Protein AF-A0ABD4KHW4-F1 (afdb_monomer)

Foldseek 3Di:
DDDQDDDWLVSDDLQPPDDPPDPPVVVRVVSSVVSVVSCVVVVPTPDDPPDDPVRVVCCPQAWDFDDQDVPLRDHTWIWGDNNPDPPATAIAGPDDDDPVNCVVCVRDYDYVVVVCCVVANFQRKDWAQDDDDCCVPVVDFDKDWDDDDDDDAAWDQDPVRDIDGRHPCPDPDPPDPDVVNQDKDKDKDKDDWPDWDWDWDWDPPDPPDDDDDDDDDDDDDDDPDRDGDGDPTDTDIDMDMDMDGDSPPPPPDPPDDIIMIGGHD

Radius of gyration: 52.61 Å; Cα contacts (8 Å, |Δi|>4): 290; chains: 1; bounding box: 125×82×139 Å

Organism: NCBI:txid69220

pLDDT: mean 70.36, std 14.94, range [41.53, 95.5]

Structure (mmCIF, N/CA/C/O backbone):
data_AF-A0ABD4KHW4-F1
#
_entry.id   AF-A0ABD4KHW4-F1
#
loop_
_atom_site.group_PDB
_atom_site.id
_atom_site.type_symbol
_atom_site.label_atom_id
_atom_site.label_alt_id
_atom_site.label_comp_id
_atom_site.label_asym_id
_atom_site.label_entity_id
_atom_site.label_seq_id
_atom_site.pdbx_PDB_ins_code
_atom_site.Cartn_x
_atom_site.Cartn_y
_atom_site.Cartn_z
_atom_site.occupancy
_atom_site.B_iso_or_equiv
_atom_site.auth_seq_id
_atom_site.auth_comp_id
_atom_site.auth_asym_id
_atom_site.auth_atom_id
_atom_site.pdbx_PDB_model_num
ATOM 1 N N . MET A 1 1 ? -29.549 -15.251 55.946 1.00 59.88 1 MET A N 1
ATOM 2 C CA . MET A 1 1 ? -29.437 -15.184 54.474 1.00 59.88 1 MET A CA 1
ATOM 3 C C . MET A 1 1 ? -28.020 -15.578 54.082 1.00 59.88 1 MET A C 1
ATOM 5 O O . MET A 1 1 ? -27.126 -15.259 54.863 1.00 59.88 1 MET A O 1
ATOM 9 N N . PRO A 1 2 ? -27.793 -16.295 52.967 1.00 64.31 2 PRO A N 1
ATOM 10 C CA . PRO A 1 2 ? -26.439 -16.525 52.474 1.00 64.31 2 PRO A CA 1
ATOM 11 C C . PRO A 1 2 ? -25.801 -15.173 52.140 1.00 64.31 2 PRO A C 1
ATOM 13 O O . PRO A 1 2 ? -26.438 -14.334 51.506 1.00 64.31 2 PRO A O 1
ATOM 16 N N . VAL A 1 3 ? -24.574 -14.950 52.606 1.00 73.94 3 VAL A N 1
ATOM 17 C CA . VAL A 1 3 ? -23.791 -13.771 52.230 1.00 73.94 3 VAL A CA 1
ATOM 18 C C . VAL A 1 3 ? -23.268 -14.016 50.818 1.00 73.94 3 VAL A C 1
ATOM 20 O O . VAL A 1 3 ? -22.594 -15.016 50.576 1.00 73.94 3 VAL A O 1
ATOM 23 N N . GLU A 1 4 ? -23.627 -13.143 49.880 1.00 82.81 4 GLU A N 1
ATOM 24 C CA . GLU A 1 4 ? -23.072 -13.160 48.527 1.00 82.81 4 GLU A CA 1
ATOM 25 C C . GLU A 1 4 ? -21.571 -12.848 48.589 1.00 82.81 4 GLU A C 1
ATOM 27 O O . GLU A 1 4 ? -21.147 -11.929 49.292 1.00 82.81 4 GLU A O 1
ATOM 32 N N . SER A 1 5 ? -20.766 -13.620 47.862 1.00 83.50 5 SER A N 1
ATOM 33 C CA . SER A 1 5 ? -19.329 -13.393 47.716 1.00 83.50 5 SER A CA 1
ATOM 34 C C . SER A 1 5 ? -19.041 -13.158 46.237 1.00 83.50 5 SER A C 1
ATOM 36 O O . SER A 1 5 ? -18.897 -14.106 45.474 1.00 83.50 5 SER A O 1
ATOM 38 N N . ALA A 1 6 ? -19.028 -11.886 45.840 1.00 85.19 6 ALA A N 1
ATOM 39 C CA . ALA A 1 6 ? -18.735 -11.448 44.479 1.00 85.19 6 ALA A CA 1
ATOM 40 C C . ALA A 1 6 ? -17.367 -10.752 44.439 1.00 85.19 6 ALA A C 1
ATOM 42 O O . ALA A 1 6 ? -17.084 -9.909 45.295 1.00 85.19 6 ALA A O 1
ATOM 43 N N . THR A 1 7 ? -16.529 -11.099 43.458 1.00 85.06 7 THR A N 1
ATOM 44 C CA . THR A 1 7 ? -15.230 -10.440 43.213 1.00 85.06 7 THR A CA 1
ATOM 45 C C . THR A 1 7 ? -15.307 -9.529 41.991 1.00 85.06 7 THR A C 1
ATOM 47 O O . THR A 1 7 ? -14.748 -8.431 42.000 1.00 85.06 7 THR A O 1
ATOM 50 N N . TYR A 1 8 ? -16.048 -9.953 40.967 1.00 86.19 8 TYR A N 1
ATOM 51 C CA . TYR A 1 8 ? -16.275 -9.211 39.730 1.00 86.19 8 TYR A CA 1
ATOM 52 C C . TYR A 1 8 ? -17.766 -8.960 39.478 1.00 86.19 8 TYR A C 1
ATOM 54 O O . TYR A 1 8 ? -18.639 -9.557 40.106 1.00 86.19 8 TYR A O 1
ATOM 62 N N . ILE A 1 9 ? -18.069 -8.059 38.537 1.00 89.06 9 ILE A N 1
ATOM 63 C CA . ILE A 1 9 ? -19.450 -7.717 38.145 1.00 89.06 9 ILE A CA 1
ATOM 64 C C . ILE A 1 9 ? -20.203 -8.956 37.630 1.00 89.06 9 ILE A C 1
ATOM 66 O O . ILE A 1 9 ? -21.404 -9.099 37.878 1.00 89.06 9 ILE A O 1
ATOM 70 N N . SER A 1 10 ? -19.493 -9.870 36.965 1.00 87.50 10 SER A N 1
ATOM 71 C CA . SER A 1 10 ? -20.009 -11.159 36.493 1.00 87.50 10 SER A CA 1
ATOM 72 C C . SER A 1 10 ? -20.505 -12.077 37.613 1.00 87.50 10 SER A C 1
ATOM 74 O O . SER A 1 10 ? -21.372 -12.910 37.368 1.00 87.50 10 SER A O 1
ATOM 76 N N . ASP A 1 11 ? -19.987 -11.917 38.833 1.00 88.44 11 ASP A N 1
ATOM 77 C CA . ASP A 1 11 ? -20.323 -12.775 39.976 1.00 88.44 11 ASP A CA 1
ATOM 78 C C . ASP A 1 11 ? -21.590 -12.303 40.705 1.00 88.44 11 ASP A C 1
ATOM 80 O O . ASP A 1 11 ? -22.113 -13.010 41.568 1.00 88.44 11 ASP A O 1
ATOM 84 N N . LEU A 1 12 ? -22.080 -11.097 40.391 1.00 89.75 12 LEU A N 1
ATOM 85 C CA . LEU A 1 12 ? -23.290 -10.551 40.998 1.00 89.75 12 LEU A CA 1
ATOM 86 C C . LEU A 1 12 ? -24.505 -11.387 40.592 1.00 89.75 12 LEU A C 1
ATOM 88 O O . LEU A 1 12 ? -24.735 -11.647 39.411 1.00 89.75 12 LEU A O 1
ATOM 92 N N . VAL A 1 13 ? -25.339 -11.737 41.568 1.00 90.31 13 VAL A N 1
ATOM 93 C CA . VAL A 1 13 ? -26.629 -12.391 41.327 1.00 90.31 13 VAL A CA 1
ATOM 94 C C . VAL A 1 13 ? -27.735 -11.330 41.417 1.00 90.31 13 VAL A C 1
ATOM 96 O O . VAL A 1 13 ? -28.047 -10.867 42.521 1.00 90.31 13 VAL A O 1
ATOM 99 N N . PRO A 1 14 ? -28.357 -10.915 40.292 1.00 89.44 14 PRO A N 1
ATOM 100 C CA . PRO A 1 14 ? -29.276 -9.769 40.260 1.00 89.44 14 PRO A CA 1
ATOM 101 C C . PRO A 1 14 ? -30.560 -9.939 41.060 1.00 89.44 14 PRO A C 1
ATOM 103 O O . PRO A 1 14 ? -31.213 -8.951 41.392 1.00 89.44 14 PRO A O 1
ATOM 106 N N . ASP A 1 15 ? -30.945 -11.182 41.330 1.00 87.75 15 ASP A N 1
ATOM 107 C CA . ASP A 1 15 ? -32.163 -11.516 42.062 1.00 87.75 15 ASP A CA 1
ATOM 108 C C . ASP A 1 15 ? -31.912 -11.709 43.565 1.00 87.75 15 ASP A C 1
ATOM 110 O O . ASP A 1 15 ? -32.838 -12.031 44.304 1.00 87.75 15 ASP A O 1
ATOM 114 N N . TRP A 1 16 ? -30.680 -11.493 44.042 1.00 85.62 16 TRP A N 1
ATOM 115 C CA . TRP A 1 16 ? -30.326 -11.552 45.462 1.00 85.62 16 TRP A CA 1
ATOM 116 C C . TRP A 1 16 ? -30.198 -10.147 46.067 1.00 85.62 16 TRP A C 1
ATOM 118 O O . TRP A 1 16 ? -29.654 -9.255 45.406 1.00 85.62 16 TRP A O 1
ATOM 128 N N . PRO A 1 17 ? -30.601 -9.940 47.334 1.00 82.38 17 PRO A N 1
ATOM 129 C CA . PRO A 1 17 ? -31.006 -10.948 48.327 1.00 82.38 17 PRO A CA 1
ATOM 130 C C . PRO A 1 17 ? -32.424 -11.512 48.122 1.00 82.38 17 PRO A C 1
ATOM 132 O O . PRO A 1 17 ? -33.330 -10.822 47.654 1.00 82.38 17 PRO A O 1
ATOM 135 N N . VAL A 1 18 ? -32.597 -12.791 48.485 1.00 73.38 18 VAL A N 1
ATOM 136 C CA . VAL A 1 18 ? -33.874 -13.521 48.419 1.00 73.38 18 VAL A CA 1
ATOM 137 C C . VAL A 1 18 ? -34.388 -13.741 49.840 1.00 73.38 18 VAL A C 1
ATOM 139 O O . VAL A 1 18 ? -33.831 -14.552 50.581 1.00 73.38 18 VAL A O 1
ATOM 142 N N . GLY A 1 19 ? -35.453 -13.044 50.237 1.00 66.19 19 GLY A N 1
ATOM 143 C CA . GLY A 1 19 ? -36.110 -13.317 51.516 1.00 66.19 19 GLY A CA 1
ATOM 144 C C . GLY A 1 19 ? -36.865 -12.133 52.106 1.00 66.19 19 GLY A C 1
ATOM 145 O O . GLY A 1 19 ? -36.277 -11.176 52.574 1.00 66.19 19 GLY A O 1
ATOM 146 N N . ALA A 1 20 ? -38.186 -12.264 52.202 1.00 54.03 20 ALA A N 1
ATOM 147 C CA . ALA A 1 20 ? -39.086 -11.305 52.844 1.00 54.03 20 ALA A CA 1
ATOM 148 C C . ALA A 1 20 ? -39.051 -11.331 54.395 1.00 54.03 20 ALA A C 1
ATOM 150 O O . ALA A 1 20 ? -40.035 -10.940 55.022 1.00 54.03 20 ALA A O 1
ATOM 151 N N . SER A 1 21 ? -37.986 -11.858 55.017 1.00 54.44 21 SER A N 1
ATOM 152 C CA . SER A 1 21 ? -37.883 -12.009 56.483 1.00 54.44 21 SER A CA 1
ATOM 153 C C . SER A 1 21 ? -37.357 -10.763 57.200 1.00 54.44 21 SER A C 1
ATOM 155 O O . SER A 1 21 ? -37.401 -10.698 58.424 1.00 54.44 21 SER A O 1
ATOM 157 N N . ASP A 1 22 ? -36.835 -9.810 56.436 1.00 59.88 22 ASP A N 1
ATOM 158 C CA . ASP A 1 22 ? -36.379 -8.497 56.874 1.00 59.88 22 ASP A CA 1
ATOM 159 C C . ASP A 1 22 ? -37.517 -7.469 56.664 1.00 59.88 22 ASP A C 1
ATOM 161 O O . ASP A 1 22 ? -38.259 -7.533 55.680 1.00 59.88 22 ASP A O 1
ATOM 165 N N . PHE A 1 23 ? -37.690 -6.532 57.602 1.00 58.81 23 PHE A N 1
ATOM 166 C CA . PHE A 1 23 ? -38.673 -5.446 57.511 1.00 58.81 23 PHE A CA 1
ATOM 167 C C . PHE A 1 23 ? -38.317 -4.370 56.460 1.00 58.81 23 PHE A C 1
ATOM 169 O O . PHE A 1 23 ? -39.132 -3.485 56.205 1.00 58.81 23 PHE A O 1
ATOM 176 N N . VAL A 1 24 ? -37.147 -4.441 55.818 1.00 69.19 24 VAL A N 1
ATOM 177 C CA . VAL A 1 24 ? -36.604 -3.450 54.873 1.00 69.19 24 VAL A CA 1
ATOM 178 C C . VAL A 1 24 ? -36.705 -3.949 53.422 1.00 69.19 24 VAL A C 1
ATOM 180 O O . VAL A 1 24 ? -35.739 -3.960 52.664 1.00 69.19 24 VAL A O 1
ATOM 183 N N . LYS A 1 25 ? -37.913 -4.343 52.996 1.00 70.06 25 LYS A N 1
ATOM 184 C CA . LYS A 1 25 ? -38.176 -4.826 51.621 1.00 70.06 25 LYS A CA 1
ATOM 185 C C . LYS A 1 25 ? -37.730 -3.848 50.523 1.00 70.06 25 LYS A C 1
ATOM 187 O O . LYS A 1 25 ? -37.250 -4.283 49.482 1.00 70.06 25 LYS A O 1
ATOM 192 N N . GLU A 1 26 ? -37.845 -2.542 50.769 1.00 78.19 26 GLU A N 1
ATOM 193 C CA . GLU A 1 26 ? -37.412 -1.500 49.823 1.00 78.19 26 GLU A CA 1
ATOM 194 C C . GLU A 1 26 ? -35.885 -1.476 49.630 1.00 78.19 26 GLU A C 1
ATOM 196 O O . GLU A 1 26 ? -35.395 -1.196 48.535 1.00 78.19 26 GLU A O 1
ATOM 201 N N . GLY A 1 27 ? -35.118 -1.826 50.668 1.00 79.69 27 GLY A N 1
ATOM 202 C CA . GLY A 1 27 ? -33.659 -1.920 50.586 1.00 79.69 27 GLY A CA 1
ATOM 203 C C . GLY A 1 27 ? -33.211 -3.055 49.666 1.00 79.69 27 GLY A C 1
ATOM 204 O O . GLY A 1 27 ? -32.337 -2.861 48.818 1.00 79.69 27 GLY A O 1
ATOM 205 N N . ASP A 1 28 ? -33.866 -4.211 49.768 1.00 80.81 28 ASP A N 1
ATOM 206 C CA . ASP A 1 28 ? -33.599 -5.361 48.900 1.00 80.81 28 ASP A CA 1
ATOM 207 C C . ASP A 1 28 ? -33.923 -5.056 47.433 1.00 80.81 28 ASP A C 1
ATOM 209 O O . ASP A 1 28 ? -33.170 -5.436 46.531 1.00 80.81 28 ASP A O 1
ATOM 213 N N . ASP A 1 29 ? -35.032 -4.352 47.182 1.00 84.81 29 ASP A N 1
ATOM 214 C CA . ASP A 1 29 ? -35.419 -3.917 45.838 1.00 84.81 29 ASP A CA 1
ATOM 215 C C . ASP A 1 29 ? -34.366 -2.983 45.227 1.00 84.81 29 ASP A C 1
ATOM 217 O O . ASP A 1 29 ? -33.963 -3.175 44.074 1.00 84.81 29 ASP A O 1
ATOM 221 N N . HIS A 1 30 ? -33.861 -2.019 46.000 1.00 88.31 30 HIS A N 1
ATOM 222 C CA . HIS A 1 30 ? -32.819 -1.098 45.543 1.00 88.31 30 HIS A CA 1
ATOM 223 C C . HIS A 1 30 ? -31.510 -1.823 45.208 1.00 88.31 30 HIS A C 1
ATOM 225 O O . HIS A 1 30 ? -30.913 -1.559 44.162 1.00 88.31 30 HIS A O 1
ATOM 231 N N . ILE A 1 31 ? -31.077 -2.771 46.043 1.00 89.25 31 ILE A N 1
ATOM 232 C CA . ILE A 1 31 ? -29.849 -3.546 45.804 1.00 89.25 31 ILE A CA 1
ATOM 233 C C . ILE A 1 31 ? -29.975 -4.383 44.524 1.00 89.25 31 ILE A C 1
ATOM 235 O O . ILE A 1 31 ? -29.068 -4.362 43.686 1.00 89.25 31 ILE A O 1
ATOM 239 N N . ARG A 1 32 ? -31.111 -5.063 44.317 1.00 90.44 32 ARG A N 1
ATOM 240 C CA . ARG A 1 32 ? -31.382 -5.803 43.070 1.00 90.44 32 ARG A CA 1
ATOM 241 C C . ARG A 1 32 ? -31.391 -4.877 41.853 1.00 90.44 32 ARG A C 1
ATOM 243 O O . ARG A 1 32 ? -30.820 -5.220 40.818 1.00 90.44 32 ARG A O 1
ATOM 250 N N . GLY A 1 33 ? -31.982 -3.689 41.982 1.00 91.88 33 GLY A N 1
ATOM 251 C CA . GLY A 1 33 ? -31.985 -2.665 40.936 1.00 91.88 33 GLY A CA 1
ATOM 252 C C . GLY A 1 33 ? -30.577 -2.221 40.531 1.00 91.88 33 GLY A C 1
ATOM 253 O O . GLY A 1 33 ? -30.260 -2.193 39.341 1.00 91.88 33 GLY A O 1
ATOM 254 N N . ILE A 1 34 ? -29.708 -1.947 41.507 1.00 92.81 34 ILE A N 1
ATOM 255 C CA . ILE A 1 34 ? -28.314 -1.545 41.265 1.00 92.81 34 ILE A CA 1
ATOM 256 C C . ILE A 1 34 ? -27.543 -2.656 40.543 1.00 92.81 34 ILE A C 1
ATOM 258 O O . ILE A 1 34 ? -26.889 -2.385 39.537 1.00 92.81 34 ILE A O 1
ATOM 262 N N . LYS A 1 35 ? -27.663 -3.912 40.989 1.00 92.00 35 LYS A N 1
ATOM 263 C CA . LYS A 1 35 ? -26.991 -5.053 40.343 1.00 92.00 35 LYS A CA 1
ATOM 264 C C . LYS A 1 35 ? -27.418 -5.230 38.887 1.00 92.00 35 LYS A C 1
ATOM 266 O O . LYS A 1 35 ? -26.563 -5.366 38.014 1.00 92.00 35 LYS A O 1
ATOM 271 N N . LYS A 1 36 ? -28.730 -5.167 38.623 1.00 92.62 36 LYS A N 1
ATOM 272 C CA . LYS A 1 36 ? -29.293 -5.237 37.262 1.00 92.62 36 LYS A CA 1
ATOM 273 C C . LYS A 1 36 ? -28.766 -4.106 36.389 1.00 92.62 36 LYS A C 1
ATOM 275 O O . LYS A 1 36 ? -28.367 -4.345 35.255 1.00 92.62 36 LYS A O 1
ATOM 280 N N . CYS A 1 37 ? -28.732 -2.887 36.922 1.00 94.38 37 CYS A N 1
ATOM 281 C CA . CYS A 1 37 ? -28.211 -1.728 36.207 1.00 94.38 37 CYS A CA 1
ATOM 282 C C . CYS A 1 37 ? -26.737 -1.921 35.813 1.00 94.38 37 CYS A C 1
ATOM 284 O O . CYS A 1 37 ? -26.387 -1.745 34.647 1.00 94.38 37 CYS A O 1
ATOM 286 N N . ILE A 1 38 ? -25.886 -2.352 36.751 1.00 92.75 38 ILE A N 1
ATOM 287 C CA . ILE A 1 38 ? -24.448 -2.532 36.505 1.00 92.75 38 ILE A CA 1
ATOM 288 C C . ILE A 1 38 ? -24.194 -3.640 35.475 1.00 92.75 38 ILE A C 1
ATOM 290 O O . ILE A 1 38 ? -23.463 -3.403 34.515 1.00 92.75 38 ILE A O 1
ATOM 294 N N . GLN A 1 39 ? -24.824 -4.813 35.612 1.00 90.69 39 GLN A N 1
ATOM 295 C CA . GLN A 1 39 ? -24.636 -5.912 34.654 1.00 90.69 39 GLN A CA 1
ATOM 296 C C . GLN A 1 39 ? -25.162 -5.581 33.255 1.00 90.69 39 GLN A C 1
ATOM 298 O O . GLN A 1 39 ? -24.516 -5.918 32.269 1.00 90.69 39 GLN A O 1
ATOM 303 N N . ASN A 1 40 ? -26.287 -4.869 33.148 1.00 91.06 40 ASN A N 1
ATOM 304 C CA . ASN A 1 40 ? -26.809 -4.452 31.845 1.00 91.06 40 ASN A CA 1
ATOM 305 C C . ASN A 1 40 ? -25.948 -3.365 31.183 1.00 91.06 40 ASN A C 1
ATOM 307 O O . ASN A 1 40 ? -25.902 -3.288 29.959 1.00 91.06 40 ASN A O 1
ATOM 311 N N . THR A 1 41 ? -25.274 -2.525 31.974 1.00 91.06 41 THR A N 1
ATOM 312 C CA . THR A 1 41 ? -24.410 -1.450 31.456 1.00 91.06 41 THR A CA 1
ATOM 313 C C . THR A 1 41 ? -23.017 -1.966 31.081 1.00 91.06 41 THR A C 1
ATOM 315 O O . THR A 1 41 ? -22.388 -1.430 30.172 1.00 91.06 41 THR A O 1
ATOM 318 N N . LEU A 1 42 ? -22.533 -3.015 31.754 1.00 90.19 42 LEU A N 1
ATOM 319 C CA . LEU A 1 42 ? -21.197 -3.594 31.578 1.00 90.19 42 LEU A CA 1
ATOM 320 C C . LEU A 1 42 ? -21.271 -5.124 31.358 1.00 90.19 42 LEU A C 1
ATOM 322 O O . LEU A 1 42 ? -20.715 -5.881 32.155 1.00 90.19 42 LEU A O 1
ATOM 326 N N . PRO A 1 43 ? -21.938 -5.608 30.289 1.00 86.25 43 PRO A N 1
ATOM 327 C CA . PRO A 1 43 ? -22.321 -7.020 30.153 1.00 86.25 43 PRO A CA 1
ATOM 328 C C . PRO A 1 43 ? -21.152 -7.993 29.955 1.00 86.25 43 PRO A C 1
ATOM 330 O O . PRO A 1 43 ? -21.297 -9.179 30.224 1.00 86.25 43 PRO A O 1
ATOM 333 N N . ASN A 1 44 ? -19.997 -7.501 29.499 1.00 85.56 44 ASN A N 1
ATOM 334 C CA . ASN A 1 44 ? -18.844 -8.326 29.122 1.00 85.56 44 ASN A CA 1
ATOM 335 C C . ASN A 1 44 ? -17.579 -7.978 29.928 1.00 85.56 44 ASN A C 1
ATOM 337 O O . ASN A 1 44 ? -16.471 -8.111 29.418 1.00 85.56 44 ASN A O 1
ATOM 341 N N . ILE A 1 45 ? -17.737 -7.469 31.155 1.00 87.19 45 ILE A N 1
ATOM 342 C CA . ILE A 1 45 ? -16.615 -7.166 32.054 1.00 87.19 45 ILE A CA 1
ATOM 343 C C . ILE A 1 45 ? -16.486 -8.285 33.093 1.00 87.19 45 ILE A C 1
ATOM 345 O O . ILE A 1 45 ? -17.211 -8.312 34.087 1.00 87.19 45 ILE A O 1
ATOM 349 N N . ASP A 1 46 ? -15.547 -9.200 32.853 1.00 83.94 46 ASP A N 1
ATOM 350 C CA . ASP A 1 46 ? -15.238 -10.376 33.683 1.00 83.94 46 ASP A CA 1
ATOM 351 C C . ASP A 1 46 ? -13.944 -10.221 34.510 1.00 83.94 46 ASP A C 1
ATOM 353 O O . ASP A 1 46 ? -13.500 -11.154 35.177 1.00 83.94 46 ASP A O 1
ATOM 357 N N . GLY A 1 47 ? -13.346 -9.026 34.501 1.00 86.12 47 GLY A N 1
ATOM 358 C CA . GLY A 1 47 ? -12.109 -8.717 35.211 1.00 86.12 47 GLY A CA 1
ATOM 359 C C . GLY A 1 47 ? -12.069 -7.294 35.779 1.00 86.12 47 GLY A C 1
ATOM 360 O O . GLY A 1 47 ? -12.983 -6.492 35.561 1.00 86.12 47 GLY A O 1
ATOM 361 N N . PRO A 1 48 ? -11.010 -6.950 36.534 1.00 82.94 48 PRO A N 1
ATOM 362 C CA . PRO A 1 4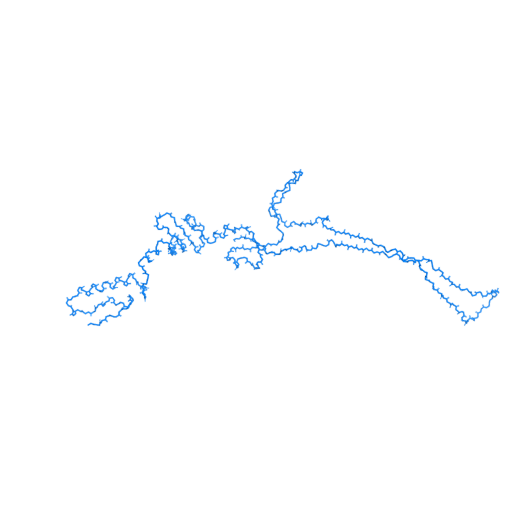8 ? -10.881 -5.631 37.134 1.00 82.94 48 PRO A CA 1
ATOM 363 C C . PRO A 1 48 ? -10.656 -4.560 36.059 1.00 82.94 48 PRO A C 1
ATOM 365 O O . PRO A 1 48 ? -9.720 -4.644 35.263 1.00 82.94 48 PRO A O 1
ATOM 368 N N . VAL A 1 49 ? -11.472 -3.505 36.085 1.00 84.75 49 VAL A N 1
ATOM 369 C CA . VAL A 1 49 ? -11.247 -2.305 35.269 1.00 84.75 49 VAL A CA 1
ATOM 370 C C . VAL A 1 49 ? -10.149 -1.474 35.934 1.00 84.75 49 VAL A C 1
ATOM 372 O O . VAL A 1 49 ? -10.400 -0.718 36.867 1.00 84.75 49 VAL A O 1
ATOM 375 N N . THR A 1 50 ? -8.907 -1.651 35.482 1.00 87.88 50 THR A N 1
ATOM 376 C CA . THR A 1 50 ? -7.723 -0.964 36.035 1.00 87.88 50 THR A CA 1
ATOM 377 C C . THR A 1 50 ? -7.456 0.404 35.407 1.00 87.88 50 THR A C 1
ATOM 379 O O . THR A 1 50 ? -6.619 1.157 35.904 1.00 87.88 50 THR A O 1
ATOM 382 N N . GLY A 1 51 ? -8.160 0.741 34.324 1.00 84.00 51 GLY A N 1
ATOM 383 C CA . GLY A 1 51 ? -8.066 2.050 33.686 1.00 84.00 51 GLY A CA 1
ATOM 384 C C . GLY A 1 51 ? -8.598 3.151 34.601 1.00 84.00 51 GLY A C 1
ATOM 385 O O . GLY A 1 51 ? -9.698 3.048 35.141 1.00 84.00 51 GLY A O 1
ATOM 386 N N . THR A 1 52 ? -7.835 4.230 34.763 1.00 80.69 52 THR A N 1
ATOM 387 C CA . THR A 1 52 ? -8.329 5.423 35.465 1.00 80.69 52 THR A CA 1
ATOM 388 C C . THR A 1 52 ? -9.449 6.090 34.658 1.00 80.69 52 THR A C 1
ATOM 390 O O . THR A 1 52 ? -9.438 6.007 33.425 1.00 80.69 52 THR A O 1
ATOM 393 N N . PRO A 1 53 ? -10.378 6.823 35.305 1.00 77.25 53 PRO A N 1
ATOM 394 C CA . PRO A 1 53 ? -11.396 7.591 34.592 1.00 77.25 53 PRO A CA 1
ATOM 395 C C . PRO A 1 53 ? -10.792 8.500 33.519 1.00 77.25 53 PRO A C 1
ATOM 397 O O . PRO A 1 53 ? -11.292 8.542 32.407 1.00 77.25 53 PRO A O 1
ATOM 400 N N . THR A 1 54 ? -9.661 9.152 33.803 1.00 74.56 54 THR A N 1
ATOM 401 C CA . THR A 1 54 ? -8.945 9.980 32.823 1.00 74.56 54 THR A CA 1
ATOM 402 C C . THR A 1 54 ? -8.482 9.175 31.609 1.00 74.56 54 THR A C 1
ATOM 404 O O . THR A 1 54 ? -8.662 9.627 30.487 1.00 74.56 54 THR A O 1
ATOM 407 N N . GLN A 1 55 ? -7.915 7.980 31.797 1.00 68.56 55 GLN A N 1
ATOM 408 C CA . GLN A 1 55 ? -7.482 7.127 30.682 1.00 68.56 55 GLN A CA 1
ATOM 409 C C . GLN A 1 55 ? -8.664 6.645 29.838 1.00 68.56 55 GLN A C 1
ATOM 411 O O . GLN A 1 55 ? -8.592 6.710 28.615 1.00 68.56 55 GLN A O 1
ATOM 416 N N . LEU A 1 56 ? -9.752 6.211 30.478 1.00 79.44 56 LEU A N 1
ATOM 417 C CA . LEU A 1 56 ? -10.953 5.741 29.783 1.00 79.44 56 LEU A CA 1
ATOM 418 C C . LEU A 1 56 ? -11.662 6.883 29.043 1.00 79.44 56 LEU A C 1
ATOM 420 O O . LEU A 1 56 ? -12.031 6.722 27.884 1.00 79.44 56 LEU A O 1
ATOM 424 N N . ASN A 1 57 ? -11.768 8.058 29.665 1.00 73.31 57 ASN A N 1
ATOM 425 C CA . ASN A 1 57 ? -12.348 9.255 29.052 1.00 73.31 57 ASN A CA 1
ATOM 426 C C . ASN A 1 57 ? -11.468 9.827 27.927 1.00 73.31 57 ASN A C 1
ATOM 428 O O . ASN A 1 57 ? -11.968 10.513 27.042 1.00 73.31 57 ASN A O 1
ATOM 432 N N . ASN A 1 58 ? -10.162 9.544 27.938 1.00 68.12 58 ASN A N 1
ATOM 433 C CA . ASN A 1 58 ? -9.241 9.974 26.887 1.00 68.12 58 ASN A CA 1
ATOM 434 C C . ASN A 1 58 ? -9.169 9.009 25.698 1.00 68.12 58 ASN A C 1
ATOM 436 O O . ASN A 1 58 ? -8.623 9.394 24.666 1.00 68.12 58 ASN A O 1
ATOM 440 N N . LEU A 1 59 ? -9.750 7.802 25.780 1.00 65.44 59 LEU A N 1
ATOM 441 C CA . LEU A 1 59 ? -9.898 6.937 24.599 1.00 65.44 59 LEU A CA 1
ATOM 442 C C . LEU A 1 59 ? -10.637 7.676 23.477 1.00 65.44 59 LEU A C 1
ATOM 444 O O . LEU A 1 59 ? -10.286 7.536 22.314 1.00 65.44 59 LEU A O 1
ATOM 448 N N . THR A 1 60 ? -11.586 8.544 23.835 1.00 62.12 60 THR A N 1
ATOM 449 C CA . THR A 1 60 ? -12.346 9.338 22.869 1.00 62.12 60 THR A CA 1
ATOM 450 C C . THR A 1 60 ? -11.649 10.612 22.398 1.00 62.12 60 THR A C 1
ATOM 452 O O . THR A 1 60 ? -12.089 11.183 21.402 1.00 62.12 60 THR A O 1
ATOM 455 N N . SER A 1 61 ? -10.601 11.081 23.089 1.00 59.84 61 SER A N 1
ATOM 456 C CA . SER A 1 61 ? -10.033 12.425 22.882 1.00 59.84 61 SER A CA 1
ATOM 457 C C . SER A 1 61 ? -8.770 12.471 22.017 1.00 59.84 61 SER A C 1
ATOM 459 O O . SER A 1 61 ? -8.246 13.555 21.787 1.00 59.84 61 SER A O 1
ATOM 461 N N . GLY A 1 62 ? -8.281 11.335 21.507 1.00 56.31 62 GLY A N 1
ATOM 462 C CA . GLY A 1 62 ? -7.075 11.351 20.668 1.00 56.31 62 GLY A CA 1
ATOM 463 C C . GLY A 1 62 ? -6.937 10.228 19.650 1.00 56.31 62 GLY A C 1
ATOM 464 O O . GLY A 1 62 ? -6.353 10.460 18.598 1.00 56.31 62 GLY A O 1
ATOM 465 N N . PHE A 1 63 ? -7.477 9.034 19.909 1.00 61.84 63 PHE A N 1
ATOM 466 C CA . PHE A 1 63 ? -7.407 7.909 18.973 1.00 61.84 63 PHE A CA 1
ATOM 467 C C . PHE A 1 63 ? -8.670 7.057 19.061 1.00 61.84 63 PHE A C 1
ATOM 469 O O . PHE A 1 63 ? -8.809 6.237 19.965 1.00 61.84 63 PHE A O 1
ATOM 476 N N . ASN A 1 64 ? -9.563 7.213 18.087 1.00 68.00 64 ASN A N 1
ATOM 477 C CA . ASN A 1 64 ? -10.777 6.410 17.994 1.00 68.00 64 ASN A CA 1
ATOM 478 C C . ASN A 1 64 ? -10.622 5.317 16.939 1.00 68.00 64 ASN A C 1
ATOM 480 O O . ASN A 1 64 ? -10.279 5.591 15.786 1.00 68.00 64 ASN A O 1
ATOM 484 N N . PHE A 1 65 ? -10.922 4.075 17.324 1.00 67.50 65 PHE A N 1
ATOM 485 C CA . PHE A 1 65 ? -11.201 3.026 16.353 1.00 67.50 65 PHE A CA 1
ATOM 486 C C . PHE A 1 65 ? -12.651 3.166 15.906 1.00 67.50 65 PHE A C 1
ATOM 488 O O . PHE A 1 65 ? -13.585 2.990 16.688 1.00 67.50 65 PHE A O 1
ATOM 495 N N . VAL A 1 66 ? -12.832 3.496 14.636 1.00 70.50 66 VAL A N 1
ATOM 496 C CA . VAL A 1 66 ? -14.147 3.551 14.016 1.00 70.50 66 VAL A CA 1
ATOM 497 C C . VAL A 1 66 ? -14.370 2.220 13.325 1.00 70.50 66 VAL A C 1
ATOM 499 O O . VAL A 1 66 ? -13.671 1.904 12.362 1.00 70.50 66 VAL A O 1
ATOM 502 N N . ALA A 1 67 ? -15.310 1.434 13.852 1.00 68.06 67 ALA A N 1
ATOM 503 C CA . ALA A 1 67 ? -15.717 0.172 13.253 1.00 68.06 67 ALA A CA 1
ATOM 504 C C . ALA A 1 67 ? -16.348 0.392 11.868 1.00 68.06 67 ALA A C 1
ATOM 506 O O . ALA A 1 67 ? -16.780 1.499 11.528 1.00 68.06 67 ALA A O 1
ATOM 507 N N . GLU A 1 68 ? -16.378 -0.680 11.078 1.00 68.62 68 GLU A N 1
ATOM 508 C CA . GLU A 1 68 ? -17.012 -0.686 9.764 1.00 68.62 68 GLU A CA 1
ATOM 509 C C . GLU A 1 68 ? -18.489 -0.285 9.871 1.00 68.62 68 GLU A C 1
ATOM 511 O O . GLU A 1 68 ? -19.219 -0.782 10.729 1.00 68.62 68 GLU A O 1
ATOM 516 N N . ASP A 1 69 ? -18.910 0.638 9.007 1.00 68.00 69 ASP A N 1
ATOM 517 C CA . ASP A 1 69 ? -20.312 1.016 8.841 1.00 68.00 69 ASP A CA 1
ATOM 518 C C . ASP A 1 69 ? -20.722 0.677 7.407 1.00 68.00 69 ASP A C 1
ATOM 520 O O . ASP A 1 69 ? -20.428 1.421 6.465 1.00 68.00 69 ASP A O 1
ATOM 524 N N . GLU A 1 70 ? -21.381 -0.471 7.241 1.00 65.25 70 GLU A N 1
ATOM 525 C CA . GLU A 1 70 ? -21.854 -0.965 5.943 1.00 65.25 70 GLU A CA 1
ATOM 526 C C . GLU A 1 70 ? -22.878 -0.008 5.308 1.00 65.25 70 GLU A C 1
ATOM 528 O O . GLU A 1 70 ? -22.890 0.185 4.092 1.00 65.25 70 GLU A O 1
ATOM 533 N N . THR A 1 71 ? -23.683 0.671 6.129 1.00 70.75 71 THR A N 1
ATOM 534 C CA . THR A 1 71 ? -24.712 1.630 5.697 1.00 70.75 71 THR A CA 1
ATOM 535 C C . THR A 1 71 ? -24.119 2.877 5.052 1.00 70.75 71 THR A C 1
ATOM 537 O O . THR A 1 71 ? -24.679 3.400 4.089 1.00 70.75 71 THR A O 1
ATOM 540 N N . GLN A 1 72 ? -22.981 3.352 5.561 1.00 62.53 72 GLN A N 1
ATOM 541 C CA . GLN A 1 72 ? -22.246 4.487 4.992 1.00 62.53 72 GLN A CA 1
ATOM 542 C C . GLN A 1 72 ? -21.094 4.055 4.078 1.00 62.53 72 GLN A C 1
ATOM 544 O O . GLN A 1 72 ? -20.336 4.904 3.606 1.00 62.53 72 GLN A O 1
ATOM 549 N N . SER A 1 73 ? -20.943 2.746 3.830 1.00 65.12 73 SER A N 1
ATOM 550 C CA . SER A 1 73 ? -19.779 2.174 3.148 1.00 65.12 73 SER A CA 1
ATOM 551 C C . SER A 1 73 ? -18.469 2.708 3.733 1.00 65.12 73 SER A C 1
ATOM 553 O O . SER A 1 73 ? -17.551 3.041 2.991 1.00 65.12 73 SER A O 1
ATOM 555 N N . ARG A 1 74 ? -18.366 2.859 5.054 1.00 63.81 74 ARG A N 1
ATOM 556 C CA . ARG A 1 74 ? -17.161 3.393 5.697 1.00 63.81 74 ARG A CA 1
ATOM 557 C C . ARG A 1 74 ? -16.302 2.224 6.189 1.00 63.81 74 ARG A C 1
ATOM 559 O O . ARG A 1 74 ? -16.750 1.508 7.082 1.00 63.81 74 ARG A O 1
ATOM 566 N N . PRO A 1 75 ? -15.082 2.024 5.652 1.00 64.75 75 PRO A N 1
ATOM 567 C CA . PRO A 1 75 ? -14.201 0.958 6.122 1.00 64.75 75 PRO A CA 1
ATOM 568 C C . PRO A 1 75 ? -13.713 1.265 7.546 1.00 64.75 75 PRO A C 1
ATOM 570 O O . PRO A 1 75 ? -13.720 2.433 7.943 1.00 64.75 75 PRO A O 1
ATOM 573 N N . PRO A 1 76 ? -13.246 0.267 8.312 1.00 67.12 76 PRO A N 1
ATOM 574 C CA . PRO A 1 76 ? -12.727 0.508 9.649 1.00 67.12 76 PRO A CA 1
ATOM 575 C C . PRO A 1 76 ? -11.466 1.385 9.605 1.00 67.12 76 PRO A C 1
ATOM 577 O O . PRO A 1 76 ? -10.548 1.154 8.808 1.00 67.12 76 PRO A O 1
ATOM 580 N N . THR A 1 77 ? -11.408 2.408 10.460 1.00 67.44 77 THR A N 1
ATOM 581 C CA . THR A 1 77 ? -10.328 3.413 10.452 1.00 67.44 77 THR A CA 1
ATOM 582 C C . THR A 1 77 ? -9.832 3.739 11.851 1.00 67.44 77 THR A C 1
ATOM 584 O O . THR A 1 77 ? -10.638 3.833 12.775 1.00 67.44 77 THR A O 1
ATOM 587 N N . TRP A 1 78 ? -8.539 4.032 11.981 1.00 69.62 78 TRP A N 1
ATOM 588 C CA . TRP A 1 78 ? -8.006 4.709 13.159 1.00 69.62 78 TRP A CA 1
ATOM 589 C C . TRP A 1 78 ? -8.049 6.213 12.918 1.00 69.62 78 TRP A C 1
ATOM 591 O O . TRP A 1 78 ? -7.462 6.711 11.958 1.00 69.62 78 TRP A O 1
ATOM 601 N N . GLN A 1 79 ? -8.770 6.940 13.759 1.00 67.81 79 GLN A N 1
ATOM 602 C CA . GLN A 1 79 ? -8.924 8.384 13.625 1.00 67.81 79 GLN A CA 1
ATOM 603 C C . GLN A 1 79 ? -8.176 9.076 14.748 1.00 67.81 79 GLN A C 1
ATOM 605 O O . GLN A 1 79 ? -8.485 8.845 15.918 1.00 67.81 79 GLN A O 1
ATOM 610 N N . ALA A 1 80 ? -7.219 9.931 14.387 1.00 63.56 80 ALA A N 1
ATOM 611 C CA . ALA A 1 80 ? -6.751 10.945 15.310 1.00 63.56 80 ALA A CA 1
ATOM 612 C C . ALA A 1 80 ? -7.795 12.065 15.308 1.00 63.56 80 ALA A C 1
ATOM 614 O O . ALA A 1 80 ? -8.069 12.671 14.268 1.00 63.56 80 ALA A O 1
ATOM 615 N N . VAL A 1 81 ? -8.433 12.271 16.456 1.00 59.53 81 VAL A N 1
ATOM 616 C CA . VAL A 1 81 ? -9.399 13.353 16.652 1.00 59.53 81 VAL A CA 1
ATOM 617 C C . VAL A 1 81 ? -8.672 14.450 17.412 1.00 59.53 81 VAL A C 1
ATOM 619 O O . VAL A 1 81 ? -8.186 14.198 18.512 1.00 59.53 81 VAL A O 1
ATOM 622 N N . ASP A 1 82 ? -8.584 15.650 16.839 1.00 55.44 82 ASP A N 1
ATOM 623 C CA . ASP A 1 82 ? -8.241 16.825 17.636 1.00 55.44 82 ASP A CA 1
ATOM 624 C C . ASP A 1 82 ? -9.459 17.164 18.502 1.00 55.44 82 ASP A C 1
ATOM 626 O O . ASP A 1 82 ? -10.496 17.616 18.010 1.00 55.44 82 ASP A O 1
ATOM 630 N N . ALA A 1 83 ? -9.352 16.892 19.803 1.00 50.84 83 ALA A N 1
ATOM 631 C CA . ALA A 1 83 ? -10.419 17.130 20.771 1.00 50.84 83 ALA A CA 1
ATOM 632 C C . ALA A 1 83 ? -10.811 18.613 20.909 1.00 50.84 83 ALA A C 1
ATOM 634 O O . ALA A 1 83 ? -11.801 18.914 21.578 1.00 50.84 83 ALA A O 1
ATOM 635 N N . THR A 1 84 ? -10.046 19.534 20.321 1.00 51.84 84 THR A N 1
ATOM 636 C CA . THR A 1 84 ? -10.154 20.971 20.596 1.00 51.84 84 THR A CA 1
ATOM 637 C C . THR A 1 84 ? -10.955 21.745 19.549 1.00 51.84 84 THR A C 1
ATOM 639 O O . THR A 1 84 ? -11.427 22.841 19.845 1.00 51.84 84 THR A O 1
ATOM 642 N N . ASP A 1 85 ? -11.121 21.202 18.343 1.00 49.00 85 ASP A N 1
ATOM 643 C CA . ASP A 1 85 ? -11.461 22.012 17.163 1.00 49.00 85 ASP A CA 1
ATOM 644 C C . ASP A 1 85 ? -12.693 21.502 16.381 1.00 49.00 85 ASP A C 1
ATOM 646 O O . ASP A 1 85 ? -13.415 22.307 15.795 1.00 49.00 85 ASP A O 1
ATOM 650 N N . GLY A 1 86 ? -13.032 20.207 16.435 1.00 50.97 86 GLY A N 1
ATOM 651 C CA . GLY A 1 86 ? -14.250 19.678 15.795 1.00 50.97 86 GLY A CA 1
ATOM 652 C C . GLY A 1 86 ? -14.303 19.802 14.261 1.00 50.97 86 GLY A C 1
ATOM 653 O O . GLY A 1 86 ? -15.315 19.441 13.659 1.00 50.97 86 GLY A O 1
ATOM 654 N N . SER A 1 87 ? -13.235 20.267 13.619 1.00 47.75 87 SER A N 1
ATOM 655 C CA . SER A 1 87 ? -13.099 20.476 12.181 1.00 47.75 87 SER A CA 1
ATOM 656 C C . SER A 1 87 ? -11.824 19.820 11.645 1.00 47.75 87 SER A C 1
ATOM 658 O O . SER A 1 87 ? -10.802 20.448 11.400 1.00 47.75 87 SER A O 1
ATOM 660 N N . GLY A 1 88 ? -11.926 18.517 11.385 1.00 54.47 88 GLY A N 1
ATOM 661 C CA . GLY A 1 88 ? -10.968 17.798 10.549 1.00 54.47 88 GLY A CA 1
ATOM 662 C C . GLY A 1 88 ? -10.470 16.522 11.205 1.00 54.47 88 GLY A C 1
ATOM 663 O O . GLY A 1 88 ? -9.672 16.537 12.139 1.00 54.47 88 GLY A O 1
ATOM 664 N N . PHE A 1 89 ? -10.931 15.387 10.691 1.00 52.88 89 PHE A N 1
ATOM 665 C CA . PHE A 1 89 ? -10.398 14.088 11.080 1.00 52.88 89 PHE A CA 1
ATOM 666 C C . PHE A 1 89 ? -9.079 13.848 10.340 1.00 52.88 89 PHE A C 1
ATOM 668 O O . PHE A 1 89 ? -9.069 13.760 9.116 1.00 52.88 89 PHE A O 1
ATOM 675 N N . ALA A 1 90 ? -7.971 13.650 11.055 1.00 53.97 90 ALA A N 1
ATOM 676 C CA . ALA A 1 90 ? -6.765 13.073 10.463 1.00 53.97 90 ALA A CA 1
ATOM 677 C C . ALA A 1 90 ? -6.845 11.546 10.609 1.00 53.97 90 ALA A C 1
ATOM 679 O O . ALA A 1 90 ? -6.297 10.948 11.538 1.00 53.97 90 ALA A O 1
ATOM 680 N N . ALA A 1 91 ? -7.609 10.897 9.730 1.00 55.50 91 ALA A N 1
ATOM 681 C CA . ALA A 1 91 ? -7.745 9.444 9.762 1.00 55.50 91 ALA A CA 1
ATOM 682 C C . ALA A 1 91 ? -6.505 8.763 9.156 1.00 55.50 91 ALA A C 1
ATOM 684 O O . ALA A 1 91 ? -6.093 9.081 8.044 1.00 55.50 91 ALA A O 1
ATOM 685 N N . ILE A 1 92 ? -5.933 7.782 9.854 1.00 58.34 92 ILE A N 1
ATOM 686 C CA . ILE A 1 92 ? -5.028 6.792 9.264 1.00 58.34 92 ILE A CA 1
ATOM 687 C C . ILE A 1 92 ? -5.876 5.549 8.996 1.00 58.34 92 ILE A C 1
ATOM 689 O O . ILE A 1 92 ? -6.276 4.819 9.906 1.00 58.34 92 ILE A O 1
ATOM 693 N N . GLN A 1 93 ? -6.195 5.308 7.726 1.00 54.25 93 GLN A N 1
ATOM 694 C CA . GLN A 1 93 ? -6.966 4.127 7.343 1.00 54.25 93 GLN A CA 1
ATOM 695 C C . GLN A 1 93 ? -6.061 2.906 7.175 1.00 54.25 93 GLN A C 1
ATOM 697 O O . GLN A 1 93 ? -5.030 2.965 6.503 1.00 54.25 93 GLN A O 1
ATOM 702 N N . ALA A 1 94 ? -6.485 1.782 7.760 1.00 51.47 94 ALA A N 1
ATOM 703 C CA . ALA A 1 94 ? -5.814 0.490 7.620 1.00 51.47 94 ALA A CA 1
ATOM 704 C C . ALA A 1 94 ? -6.088 -0.178 6.256 1.00 51.47 94 ALA A C 1
ATOM 706 O O . ALA A 1 94 ? -5.331 -1.046 5.828 1.00 51.47 94 ALA A O 1
ATOM 707 N N . LEU A 1 95 ? -7.156 0.236 5.563 1.00 54.72 95 LEU A N 1
ATOM 708 C CA . LEU A 1 95 ? -7.598 -0.294 4.271 1.00 54.72 95 LEU A CA 1
ATOM 709 C C . LEU A 1 95 ? -7.539 0.791 3.188 1.00 54.72 95 LEU A C 1
ATOM 711 O O . LEU A 1 95 ? -7.645 1.979 3.483 1.00 54.72 95 LEU A O 1
ATOM 715 N N . THR A 1 96 ? -7.375 0.388 1.921 1.00 58.09 96 THR A N 1
ATOM 716 C CA . THR A 1 96 ? -7.467 1.339 0.798 1.00 58.09 96 THR A CA 1
ATOM 717 C C . THR A 1 96 ? -8.939 1.694 0.557 1.00 58.09 96 THR A C 1
ATOM 719 O O . THR A 1 96 ? -9.704 0.777 0.254 1.00 58.09 96 THR A O 1
ATOM 722 N N . PRO A 1 97 ? -9.345 2.974 0.615 1.00 59.47 97 PRO A N 1
ATOM 723 C CA . PRO A 1 97 ? -10.695 3.373 0.241 1.00 59.47 97 PRO A CA 1
ATOM 724 C C . PRO A 1 97 ? -10.924 3.214 -1.270 1.00 59.47 97 PRO A C 1
ATOM 726 O O . PRO A 1 97 ? -10.029 3.418 -2.093 1.00 59.47 97 PRO A O 1
ATOM 729 N N . THR A 1 98 ? -12.146 2.857 -1.647 1.00 65.88 98 THR A N 1
ATOM 730 C CA . THR A 1 98 ? -12.641 2.930 -3.026 1.00 65.88 98 THR A CA 1
ATOM 731 C C . THR A 1 98 ? -12.745 4.390 -3.481 1.00 65.88 98 THR A C 1
ATOM 733 O O . THR A 1 98 ? -12.848 5.307 -2.666 1.00 65.88 98 THR A O 1
ATOM 736 N N . ALA A 1 99 ? -12.773 4.625 -4.796 1.00 63.16 99 ALA A N 1
ATOM 737 C CA . ALA A 1 99 ? -12.901 5.977 -5.349 1.00 63.16 99 ALA A CA 1
ATOM 738 C C . ALA A 1 99 ? -14.173 6.708 -4.867 1.00 63.16 99 ALA A C 1
ATOM 740 O O . ALA A 1 99 ? -14.142 7.914 -4.638 1.00 63.16 99 ALA A O 1
ATOM 741 N N . ALA A 1 100 ? -15.271 5.972 -4.656 1.00 70.31 100 ALA A N 1
ATOM 742 C CA . ALA A 1 100 ? -16.516 6.519 -4.121 1.00 70.31 100 ALA A CA 1
ATOM 743 C C . ALA A 1 100 ? -16.375 6.956 -2.652 1.00 70.31 100 ALA A C 1
ATOM 745 O O . ALA A 1 100 ? -16.850 8.025 -2.279 1.00 70.31 100 ALA A O 1
ATOM 746 N N . GLN A 1 101 ? -15.669 6.166 -1.836 1.00 62.00 101 GLN A N 1
ATOM 747 C CA . GLN A 1 101 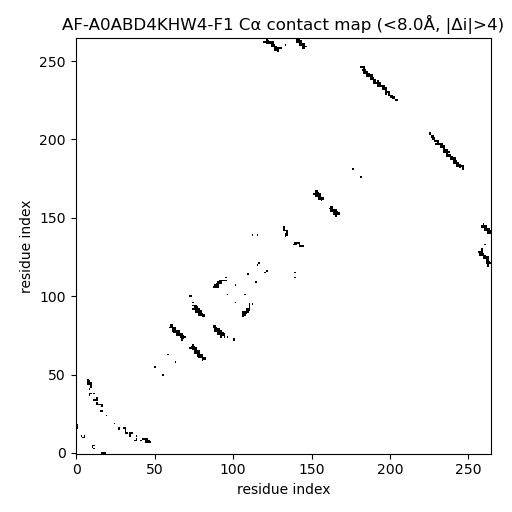? -15.389 6.496 -0.435 1.00 62.00 101 GLN A CA 1
ATOM 748 C C . GLN A 1 101 ? -14.468 7.716 -0.316 1.00 62.00 101 GLN A C 1
ATOM 750 O O . GLN A 1 101 ? -14.706 8.575 0.522 1.00 62.00 101 GLN A O 1
ATOM 755 N N . TYR A 1 102 ? -13.459 7.842 -1.183 1.00 62.28 102 TYR A N 1
ATOM 756 C CA . TYR A 1 102 ? -12.585 9.019 -1.203 1.00 62.28 102 TYR A CA 1
ATOM 757 C C . TYR A 1 102 ? -13.348 10.308 -1.551 1.00 62.28 102 TYR A C 1
ATOM 759 O O . TYR A 1 102 ? -13.161 11.337 -0.914 1.00 62.28 102 TYR A O 1
ATOM 767 N N . ALA A 1 103 ? -14.257 10.253 -2.529 1.00 63.16 103 ALA A N 1
ATOM 768 C CA . ALA A 1 103 ? -15.048 11.416 -2.931 1.00 63.16 103 ALA A CA 1
ATOM 769 C C . ALA A 1 103 ? -16.085 11.847 -1.875 1.00 63.16 103 ALA A C 1
ATOM 771 O O . ALA A 1 103 ? -16.421 13.026 -1.793 1.00 63.16 103 ALA A O 1
ATOM 772 N N . ALA A 1 104 ? -16.596 10.903 -1.079 1.00 66.00 104 ALA A N 1
ATOM 773 C CA . ALA A 1 104 ? -17.586 11.167 -0.035 1.00 66.00 104 ALA A CA 1
ATOM 774 C C . ALA A 1 104 ? -16.983 11.782 1.241 1.00 66.00 104 ALA A C 1
ATOM 776 O O . ALA A 1 104 ? -17.701 12.408 2.018 1.00 66.00 104 ALA A O 1
ATOM 777 N N . PHE A 1 105 ? -15.675 11.620 1.451 1.00 58.94 105 PHE A N 1
ATOM 778 C CA . PHE A 1 105 ? -14.974 12.072 2.646 1.00 58.94 105 PHE A CA 1
ATOM 779 C C . PHE A 1 105 ? -13.705 12.847 2.229 1.00 58.94 105 PHE A C 1
ATOM 781 O O . PHE A 1 105 ? -12.644 12.244 2.091 1.00 58.94 105 PHE A O 1
ATOM 788 N N . PRO A 1 106 ? -13.775 14.177 2.010 1.00 56.19 106 PRO A N 1
ATOM 789 C CA . PRO A 1 106 ? -12.628 14.968 1.539 1.00 56.19 106 PRO A CA 1
ATOM 790 C C . PRO A 1 106 ? -11.462 15.021 2.543 1.00 56.19 106 PRO A C 1
ATOM 792 O O . PRO A 1 106 ? -10.323 15.244 2.142 1.00 56.19 106 PRO A O 1
ATOM 795 N N . ASP A 1 107 ? -11.732 14.734 3.819 1.00 54.31 107 ASP A N 1
ATOM 796 C CA . ASP A 1 107 ? -10.732 14.646 4.893 1.00 54.31 107 ASP A CA 1
ATOM 797 C C . ASP A 1 107 ? -10.124 13.229 5.023 1.00 54.31 107 ASP A C 1
ATOM 799 O O . ASP A 1 107 ? -9.368 12.928 5.951 1.00 54.31 107 ASP A O 1
ATOM 803 N N . LEU A 1 108 ? -10.459 12.308 4.110 1.00 55.91 108 LEU A N 1
ATOM 804 C CA . LEU A 1 108 ? -10.065 10.905 4.191 1.00 55.91 108 LEU A CA 1
ATOM 805 C C . LEU A 1 108 ? -8.612 10.677 3.751 1.00 55.91 108 LEU A C 1
ATOM 807 O O . LEU A 1 108 ? -8.308 10.390 2.597 1.00 55.91 108 LEU A O 1
ATOM 811 N N . ALA A 1 109 ? -7.752 10.720 4.764 1.00 60.78 109 ALA A N 1
ATOM 812 C CA . ALA A 1 109 ? -6.630 9.822 5.013 1.00 60.78 109 ALA A CA 1
ATOM 813 C C . ALA A 1 109 ? -5.510 9.689 3.968 1.00 60.78 109 ALA A C 1
ATOM 815 O O . ALA A 1 109 ? -5.630 9.070 2.907 1.00 60.78 109 ALA A O 1
ATOM 816 N N . ILE A 1 110 ? -4.312 10.062 4.416 1.00 63.69 110 ILE A N 1
ATOM 817 C CA . ILE A 1 110 ? -3.057 9.528 3.897 1.00 63.69 110 ILE A CA 1
ATOM 818 C C . ILE A 1 110 ? -2.978 8.044 4.305 1.00 63.69 110 ILE A C 1
ATOM 820 O O . ILE A 1 110 ? -2.531 7.697 5.397 1.00 63.69 110 ILE A O 1
ATOM 824 N N . THR A 1 111 ? -3.433 7.133 3.444 1.00 64.06 111 THR A N 1
ATOM 825 C CA . THR A 1 111 ? -3.122 5.704 3.620 1.00 64.06 111 THR A CA 1
ATOM 826 C C . THR A 1 111 ? -1.629 5.479 3.395 1.00 64.06 111 THR A C 1
ATOM 828 O O . THR A 1 111 ? -1.019 6.165 2.574 1.00 64.06 111 THR A O 1
ATOM 831 N N . MET A 1 112 ? -1.022 4.474 4.039 1.00 68.19 112 MET A N 1
ATOM 832 C CA . MET A 1 112 ? 0.362 4.099 3.702 1.00 68.19 112 MET A CA 1
ATOM 833 C C . MET A 1 112 ? 0.484 3.762 2.204 1.00 68.19 112 MET A C 1
ATOM 835 O O . MET A 1 112 ? 1.473 4.105 1.566 1.00 68.19 112 MET A O 1
ATOM 839 N N . ARG A 1 113 ? -0.583 3.223 1.594 1.00 66.19 113 ARG A N 1
ATOM 840 C CA . ARG A 1 113 ? -0.677 3.056 0.139 1.00 66.19 113 ARG A CA 1
ATOM 841 C C . ARG A 1 113 ? -0.689 4.386 -0.623 1.00 66.19 113 ARG A C 1
ATOM 843 O O . ARG A 1 113 ? -0.065 4.462 -1.672 1.00 66.19 113 ARG A O 1
ATOM 850 N N . ALA A 1 114 ? -1.368 5.423 -0.136 1.00 73.94 114 ALA A N 1
ATOM 851 C CA . ALA A 1 114 ? -1.329 6.759 -0.732 1.00 73.94 114 ALA A CA 1
ATOM 852 C C . ALA A 1 114 ? 0.074 7.372 -0.631 1.00 73.94 114 ALA A C 1
ATOM 854 O O . ALA A 1 114 ? 0.567 7.881 -1.632 1.00 73.94 114 ALA A O 1
ATOM 855 N N . VAL A 1 115 ? 0.762 7.240 0.511 1.00 78.25 115 VAL A N 1
ATOM 856 C CA . VAL A 1 115 ? 2.179 7.640 0.648 1.00 78.25 115 VAL A CA 1
ATOM 857 C C . VAL A 1 115 ? 3.044 6.902 -0.362 1.00 78.25 115 VAL A C 1
ATOM 859 O O . VAL A 1 115 ? 3.779 7.524 -1.123 1.00 78.25 115 VAL A O 1
ATOM 862 N N . MET A 1 116 ? 2.909 5.579 -0.425 1.00 82.19 116 MET A N 1
ATOM 863 C CA . MET A 1 116 ? 3.636 4.740 -1.374 1.00 82.19 116 MET A CA 1
ATOM 864 C C . MET A 1 116 ? 3.318 5.110 -2.829 1.00 82.19 116 MET A C 1
ATOM 866 O O . MET A 1 116 ? 4.222 5.149 -3.653 1.00 82.19 116 MET A O 1
ATOM 870 N N . ASN A 1 117 ? 2.067 5.450 -3.151 1.00 83.25 117 ASN A N 1
ATOM 871 C CA . ASN A 1 117 ? 1.668 5.926 -4.476 1.00 83.25 117 ASN A CA 1
ATOM 872 C C . ASN A 1 117 ? 2.245 7.308 -4.810 1.00 83.25 117 ASN A C 1
ATOM 874 O O . ASN A 1 117 ? 2.560 7.546 -5.970 1.00 83.25 117 ASN A O 1
ATOM 878 N N . MET A 1 118 ? 2.387 8.201 -3.829 1.00 84.00 118 MET A N 1
ATOM 879 C CA . MET A 1 118 ? 3.019 9.511 -4.021 1.00 84.00 118 MET A CA 1
ATOM 880 C C . MET A 1 118 ? 4.535 9.386 -4.196 1.00 84.00 118 MET A C 1
ATOM 882 O O . MET A 1 118 ? 5.112 10.059 -5.045 1.00 84.00 118 MET A O 1
ATOM 886 N N . MET A 1 119 ? 5.183 8.516 -3.418 1.00 88.94 119 MET A N 1
ATOM 887 C CA . MET A 1 119 ? 6.632 8.295 -3.490 1.00 88.94 119 MET A CA 1
ATOM 888 C C . MET A 1 119 ? 7.039 7.478 -4.720 1.00 88.94 119 MET A C 1
ATOM 890 O O . MET A 1 119 ? 8.076 7.737 -5.326 1.00 88.94 119 MET A O 1
ATOM 894 N N . MET A 1 120 ? 6.233 6.481 -5.082 1.00 92.44 120 MET A N 1
ATOM 895 C CA . MET A 1 120 ? 6.484 5.552 -6.182 1.00 92.44 120 MET A CA 1
ATOM 896 C C . MET A 1 120 ? 5.222 5.413 -7.045 1.00 92.44 120 MET A C 1
ATOM 898 O O . MET A 1 120 ? 4.552 4.379 -6.973 1.00 92.44 120 MET A O 1
ATOM 902 N N . PRO A 1 121 ? 4.852 6.434 -7.842 1.00 91.81 121 PRO A N 1
ATOM 903 C CA . PRO A 1 121 ? 3.671 6.381 -8.706 1.00 91.81 121 PRO A CA 1
ATOM 904 C C . PRO A 1 121 ? 3.782 5.291 -9.781 1.00 91.81 121 PRO A C 1
ATOM 906 O O . PRO A 1 121 ? 4.844 4.712 -10.008 1.00 91.81 121 PRO A O 1
ATOM 909 N N . VAL A 1 122 ? 2.677 4.987 -10.465 1.00 90.94 122 VAL A N 1
ATOM 910 C CA . VAL A 1 122 ? 2.726 4.128 -11.661 1.00 90.94 122 VAL A CA 1
ATOM 911 C C . VAL A 1 122 ? 3.656 4.776 -12.697 1.00 90.94 122 VAL A C 1
ATOM 913 O O . VAL A 1 122 ? 3.598 5.985 -12.908 1.00 90.94 122 VAL A O 1
ATOM 916 N N . GLY A 1 123 ? 4.549 3.984 -13.291 1.00 90.00 123 GLY A N 1
ATOM 917 C CA . GLY A 1 123 ? 5.660 4.434 -14.136 1.00 90.00 123 GLY A CA 1
ATOM 918 C C . GLY A 1 123 ? 6.963 4.717 -13.375 1.00 90.00 123 GLY A C 1
ATOM 919 O O . GLY A 1 123 ? 7.988 4.973 -14.002 1.00 90.00 123 GLY A O 1
ATOM 920 N N . HIS A 1 124 ? 6.966 4.659 -12.037 1.00 92.94 124 HIS A N 1
ATOM 921 C CA . HIS A 1 124 ? 8.188 4.835 -11.252 1.00 92.94 124 HIS A CA 1
ATOM 922 C C . HIS A 1 124 ? 9.198 3.719 -11.541 1.00 92.94 124 HIS A C 1
ATOM 924 O O . HIS A 1 124 ? 8.846 2.535 -11.548 1.00 92.94 124 HIS A O 1
ATOM 930 N N . VAL A 1 125 ? 10.460 4.110 -11.728 1.00 92.31 125 VAL A N 1
ATOM 931 C CA . VAL A 1 125 ? 11.584 3.198 -11.948 1.00 92.31 125 VAL A CA 1
ATOM 932 C C . VAL A 1 125 ? 12.364 3.033 -10.650 1.00 92.31 125 VAL A C 1
ATOM 934 O O . VAL A 1 125 ? 12.939 3.986 -10.131 1.00 92.31 125 VAL A O 1
ATOM 937 N N . LEU A 1 126 ? 12.408 1.803 -10.151 1.00 93.31 126 LEU A N 1
ATOM 938 C CA . LEU A 1 126 ? 13.147 1.408 -8.962 1.00 93.31 126 LEU A CA 1
ATOM 939 C C . LEU A 1 126 ? 14.424 0.669 -9.364 1.00 93.31 126 LEU A C 1
ATOM 941 O O . LEU A 1 126 ? 14.369 -0.316 -10.099 1.00 93.31 126 LEU A O 1
ATOM 945 N N . MET A 1 127 ? 15.563 1.114 -8.837 1.00 92.81 127 MET A N 1
ATOM 946 C CA . MET A 1 127 ? 16.858 0.452 -9.004 1.00 92.81 127 MET A CA 1
ATOM 947 C C . MET A 1 127 ? 17.306 -0.118 -7.666 1.00 92.81 127 MET A C 1
ATOM 949 O O . MET A 1 127 ? 17.321 0.588 -6.658 1.00 92.81 127 MET A O 1
ATOM 953 N N . THR A 1 128 ? 17.649 -1.401 -7.636 1.00 92.88 128 THR A N 1
ATOM 954 C CA . THR A 1 128 ? 17.974 -2.091 -6.385 1.00 92.88 128 THR A CA 1
ATOM 955 C C . THR A 1 128 ? 19.002 -3.194 -6.593 1.00 92.88 128 THR A C 1
ATOM 957 O O . THR A 1 128 ? 19.059 -3.823 -7.646 1.00 92.88 128 THR A O 1
ATOM 960 N N . SER A 1 129 ? 19.819 -3.460 -5.576 1.00 92.00 129 SER A N 1
ATOM 961 C CA . SER A 1 129 ? 20.685 -4.646 -5.523 1.00 92.00 129 SER A CA 1
ATOM 962 C C . SER A 1 129 ? 19.942 -5.888 -5.020 1.00 92.00 129 SER A C 1
ATOM 964 O O . SER A 1 129 ? 20.443 -7.007 -5.141 1.00 92.00 129 SER A O 1
ATOM 966 N N . LYS A 1 130 ? 18.744 -5.712 -4.450 1.00 92.69 130 LYS A N 1
ATOM 967 C CA . LYS A 1 130 ? 17.940 -6.805 -3.907 1.00 92.69 130 LYS A CA 1
ATOM 968 C C . LYS A 1 130 ? 17.265 -7.581 -5.034 1.00 92.69 130 LYS A C 1
ATOM 970 O O . LYS A 1 130 ? 16.498 -7.018 -5.809 1.00 92.69 130 LYS A O 1
ATOM 975 N N . ALA A 1 131 ? 17.528 -8.882 -5.079 1.00 91.25 131 ALA A N 1
ATOM 976 C CA . ALA A 1 131 ? 16.872 -9.790 -6.008 1.00 91.25 131 ALA A CA 1
ATOM 977 C C . ALA A 1 131 ? 15.400 -10.034 -5.626 1.00 91.25 131 ALA A C 1
ATOM 979 O O . ALA A 1 131 ? 15.028 -9.994 -4.450 1.00 91.25 131 ALA A O 1
ATOM 980 N N . GLY A 1 132 ? 14.586 -10.357 -6.631 1.00 91.50 132 GLY A N 1
ATOM 981 C CA . GLY A 1 132 ? 13.172 -10.697 -6.469 1.00 91.50 132 GLY A CA 1
ATOM 982 C C . GLY A 1 132 ? 12.226 -9.506 -6.638 1.00 91.50 132 GLY A C 1
ATOM 983 O O . GLY A 1 132 ? 12.595 -8.350 -6.425 1.00 91.50 132 GLY A O 1
ATOM 984 N N . ASN A 1 133 ? 10.985 -9.809 -7.031 1.00 93.75 133 ASN A N 1
ATOM 985 C CA . ASN A 1 133 ? 9.990 -8.803 -7.395 1.00 93.75 133 ASN A CA 1
ATOM 986 C C . ASN A 1 133 ? 9.699 -7.852 -6.211 1.00 93.75 133 ASN A C 1
ATOM 988 O O . ASN A 1 133 ? 9.388 -8.350 -5.122 1.00 93.75 133 ASN A O 1
ATOM 992 N N . PRO A 1 134 ? 9.739 -6.515 -6.404 1.00 95.31 134 PRO A N 1
ATOM 993 C CA . PRO A 1 134 ? 9.517 -5.544 -5.337 1.00 95.31 134 PRO A CA 1
ATOM 994 C C . PRO A 1 134 ? 8.210 -5.705 -4.574 1.00 95.31 134 PRO A C 1
ATOM 996 O O . PRO A 1 134 ? 8.191 -5.456 -3.373 1.00 95.31 134 PRO A O 1
ATOM 999 N N . SER A 1 135 ? 7.152 -6.218 -5.203 1.00 90.50 135 SER A N 1
ATOM 1000 C CA . SER A 1 135 ? 5.892 -6.523 -4.508 1.00 90.50 135 SER A CA 1
ATOM 1001 C C . SER A 1 135 ? 6.076 -7.441 -3.291 1.00 90.50 135 SER A C 1
ATOM 1003 O O . SER A 1 135 ? 5.371 -7.284 -2.298 1.00 90.50 135 SER A O 1
ATOM 1005 N N . THR A 1 136 ? 7.061 -8.346 -3.313 1.00 90.94 136 THR A N 1
ATOM 1006 C CA . THR A 1 136 ? 7.292 -9.320 -2.231 1.00 90.94 136 THR A CA 1
ATOM 1007 C C . THR A 1 136 ? 7.953 -8.722 -0.988 1.00 90.94 136 THR A C 1
ATOM 1009 O O . THR A 1 136 ? 7.799 -9.271 0.099 1.00 90.94 136 THR A O 1
ATOM 1012 N N . TRP A 1 137 ? 8.684 -7.609 -1.118 1.00 91.00 137 TRP A N 1
ATOM 1013 C CA . TRP A 1 137 ? 9.429 -7.003 -0.006 1.00 91.00 137 TRP A CA 1
ATOM 1014 C C . TRP A 1 137 ? 9.085 -5.536 0.268 1.00 91.00 137 TRP A C 1
ATOM 1016 O O . TRP A 1 137 ? 9.325 -5.077 1.380 1.00 91.00 137 TRP A O 1
ATOM 1026 N N . LEU A 1 138 ? 8.498 -4.812 -0.688 1.00 87.56 138 LEU A N 1
ATOM 1027 C CA . LEU A 1 138 ? 7.798 -3.548 -0.438 1.00 87.56 138 LEU A CA 1
ATOM 1028 C C . LEU A 1 138 ? 6.362 -3.780 0.045 1.00 87.56 138 LEU A C 1
ATOM 1030 O O . LEU A 1 138 ? 5.815 -2.932 0.742 1.00 87.56 138 LEU A O 1
ATOM 1034 N N . GLY A 1 139 ? 5.745 -4.908 -0.325 1.00 83.12 139 GLY A N 1
ATOM 1035 C CA . GLY A 1 139 ? 4.368 -5.236 0.054 1.00 83.12 139 GLY A CA 1
ATOM 1036 C C . GLY A 1 139 ? 3.294 -4.467 -0.724 1.00 83.12 139 GLY A C 1
ATOM 1037 O O . GLY A 1 139 ? 2.131 -4.488 -0.332 1.00 83.12 139 GLY A O 1
ATOM 1038 N N . PHE A 1 140 ? 3.653 -3.776 -1.813 1.00 84.75 140 PHE A N 1
ATOM 1039 C CA . PHE A 1 140 ? 2.705 -3.032 -2.644 1.00 84.75 140 PHE A CA 1
ATOM 1040 C C . PHE A 1 140 ? 3.137 -2.950 -4.113 1.00 84.75 140 PHE A C 1
ATOM 1042 O O . PHE A 1 140 ? 4.307 -3.137 -4.458 1.00 84.75 140 PHE A O 1
ATOM 1049 N N . GLY A 1 141 ? 2.172 -2.578 -4.958 1.00 86.31 141 GLY A N 1
ATOM 1050 C CA . GLY A 1 141 ? 2.371 -2.303 -6.377 1.00 86.31 141 GLY A CA 1
ATOM 1051 C C . GLY A 1 141 ? 2.576 -3.557 -7.224 1.00 86.31 141 GLY A C 1
ATOM 1052 O O . GLY A 1 141 ? 2.930 -4.628 -6.733 1.00 86.31 141 GLY A O 1
ATOM 1053 N N . THR A 1 142 ? 2.357 -3.411 -8.524 1.00 93.44 142 THR A N 1
ATOM 1054 C CA . THR A 1 142 ? 2.705 -4.417 -9.530 1.00 93.44 142 THR A CA 1
ATOM 1055 C C . THR A 1 142 ? 3.950 -3.956 -10.261 1.00 93.44 142 THR A C 1
ATOM 1057 O O . THR A 1 142 ? 3.968 -2.870 -10.840 1.00 93.44 142 THR A O 1
ATOM 1060 N N . TRP A 1 143 ? 4.990 -4.782 -10.253 1.00 95.50 143 TRP A N 1
ATOM 1061 C CA . TRP A 1 143 ? 6.305 -4.419 -10.769 1.00 95.50 143 TRP A CA 1
ATOM 1062 C C . TRP A 1 143 ? 6.698 -5.330 -11.920 1.00 95.50 143 TRP A C 1
ATOM 1064 O O . TRP A 1 143 ? 6.615 -6.554 -11.800 1.00 95.50 143 TRP A O 1
ATOM 1074 N N . THR A 1 144 ? 7.145 -4.718 -13.012 1.00 94.69 144 THR A N 1
ATOM 1075 C CA . THR A 1 144 ? 7.668 -5.412 -14.189 1.00 94.69 144 THR A CA 1
ATOM 1076 C C . THR A 1 144 ? 9.160 -5.154 -14.300 1.00 94.69 144 THR A C 1
ATOM 1078 O O . THR A 1 144 ? 9.609 -4.015 -14.183 1.00 94.69 144 THR A O 1
ATOM 1081 N N . GLU A 1 145 ? 9.933 -6.209 -14.524 1.00 92.12 145 GLU A N 1
ATOM 1082 C CA . GLU A 1 145 ? 11.377 -6.094 -14.704 1.00 92.12 145 GLU A CA 1
ATOM 1083 C C . GLU A 1 145 ? 11.709 -5.349 -16.004 1.00 92.12 145 GLU A C 1
ATOM 1085 O O . GLU A 1 145 ? 11.040 -5.509 -17.036 1.00 92.12 145 GLU A O 1
ATOM 1090 N N . ARG A 1 146 ? 12.744 -4.512 -15.954 1.00 86.88 146 ARG A N 1
ATOM 1091 C CA . ARG A 1 146 ? 13.300 -3.801 -17.103 1.00 86.88 146 ARG A CA 1
ATOM 1092 C C . ARG A 1 146 ? 14.761 -4.187 -17.266 1.00 86.88 146 ARG A C 1
ATOM 1094 O O . ARG A 1 146 ? 15.524 -4.213 -16.310 1.00 86.88 146 ARG A O 1
ATOM 1101 N N . PHE A 1 147 ? 15.141 -4.450 -18.510 1.00 78.06 147 PHE A N 1
ATOM 1102 C CA . PHE A 1 147 ? 16.504 -4.801 -18.887 1.00 78.06 147 PHE A CA 1
ATOM 1103 C C . PHE A 1 147 ? 17.003 -3.825 -19.945 1.00 78.06 147 PHE A C 1
ATOM 1105 O O . PHE A 1 147 ? 16.253 -3.466 -20.856 1.00 78.06 147 PHE A O 1
ATOM 1112 N N . GLY A 1 148 ? 18.271 -3.434 -19.845 1.00 73.88 148 GLY A N 1
ATOM 1113 C CA . GLY A 1 148 ? 18.922 -2.532 -20.789 1.00 73.88 148 GLY A CA 1
ATOM 1114 C C . GLY A 1 148 ? 19.741 -1.459 -20.085 1.00 73.88 148 GLY A C 1
ATOM 1115 O O . GLY A 1 148 ? 20.137 -1.619 -18.933 1.00 73.88 148 GLY A O 1
ATOM 1116 N N . TYR A 1 149 ? 19.992 -0.367 -20.798 1.00 69.50 149 TYR A N 1
ATOM 1117 C CA . TYR A 1 149 ? 20.668 0.813 -20.275 1.00 69.50 149 TYR A CA 1
ATOM 1118 C C . TYR A 1 149 ? 19.640 1.931 -20.046 1.00 69.50 149 TYR A C 1
ATOM 1120 O O . TYR A 1 149 ? 18.585 1.967 -20.681 1.00 69.50 149 TYR A O 1
ATOM 1128 N N . LEU A 1 150 ? 19.945 2.842 -19.127 1.00 73.25 150 LEU A N 1
ATOM 1129 C CA . LEU A 1 150 ? 19.118 4.012 -18.850 1.00 73.25 150 LEU A CA 1
ATOM 1130 C C . LEU A 1 150 ? 19.653 5.187 -19.664 1.00 73.25 150 LEU A C 1
ATOM 1132 O O . LEU A 1 150 ? 20.831 5.525 -19.562 1.00 73.25 150 LEU A O 1
ATOM 1136 N N . ALA A 1 151 ? 18.786 5.799 -20.465 1.00 72.81 151 ALA A N 1
ATOM 1137 C CA . ALA A 1 151 ? 19.107 6.966 -21.276 1.00 72.81 151 ALA A CA 1
ATOM 1138 C C . ALA A 1 151 ? 18.272 8.158 -20.816 1.00 72.81 151 ALA A C 1
ATOM 1140 O O . ALA A 1 151 ? 17.098 8.000 -20.477 1.00 72.81 151 ALA A O 1
ATOM 1141 N N . ALA A 1 152 ? 18.851 9.356 -20.863 1.00 70.94 152 ALA A N 1
ATOM 1142 C CA . ALA A 1 152 ? 18.053 10.567 -20.773 1.00 70.94 152 ALA A CA 1
ATOM 1143 C C . ALA A 1 152 ? 17.149 10.673 -22.012 1.00 70.94 152 ALA A C 1
ATOM 1145 O O . ALA A 1 152 ? 17.596 10.450 -23.137 1.00 70.94 152 ALA A O 1
ATOM 1146 N N . SER A 1 153 ? 15.884 11.023 -21.802 1.00 77.56 153 SER A N 1
ATOM 1147 C CA . SER A 1 153 ? 14.955 11.395 -22.869 1.00 77.56 153 SER A CA 1
ATOM 1148 C C . SER A 1 153 ? 14.808 12.908 -22.920 1.00 77.56 153 SER A C 1
ATOM 1150 O O . SER A 1 153 ? 14.774 13.560 -21.875 1.00 77.56 153 SER A O 1
ATOM 1152 N N . GLY A 1 154 ? 14.638 13.462 -24.110 1.00 80.12 154 GLY A N 1
ATOM 1153 C CA . GLY A 1 154 ? 14.437 14.890 -24.304 1.00 80.12 154 GLY A CA 1
ATOM 1154 C C . GLY A 1 154 ? 15.102 15.394 -25.570 1.00 80.12 154 GLY A C 1
ATOM 1155 O O . GLY A 1 154 ? 15.644 14.628 -26.363 1.00 80.12 154 GLY A O 1
ATOM 1156 N N . ASN A 1 155 ? 15.049 16.704 -25.751 1.00 84.06 155 ASN A N 1
ATOM 1157 C CA . ASN A 1 155 ? 15.651 17.364 -26.895 1.00 84.06 155 ASN A CA 1
ATOM 1158 C C . ASN A 1 155 ? 17.011 17.915 -26.477 1.00 84.06 155 ASN A C 1
ATOM 1160 O O . ASN A 1 155 ? 17.100 18.655 -25.497 1.00 84.06 155 ASN A O 1
ATOM 1164 N N . ILE A 1 156 ? 18.058 17.555 -27.210 1.00 78.69 156 ILE A N 1
ATOM 1165 C CA . ILE A 1 156 ? 19.404 18.093 -27.029 1.00 78.69 156 ILE A CA 1
ATOM 1166 C C . ILE A 1 156 ? 19.747 18.874 -28.285 1.00 78.69 156 ILE A C 1
ATOM 1168 O O . ILE A 1 156 ? 19.673 18.337 -29.386 1.00 78.69 156 ILE A O 1
ATOM 1172 N N . THR A 1 157 ? 20.123 20.135 -28.110 1.00 84.62 157 THR A N 1
ATOM 1173 C CA . THR A 1 157 ? 20.671 20.959 -29.186 1.00 84.62 157 THR A CA 1
ATOM 1174 C C . THR A 1 157 ? 22.188 20.895 -29.113 1.00 84.62 157 THR A C 1
ATOM 1176 O O . THR A 1 157 ? 22.755 21.124 -28.043 1.00 84.62 157 THR A O 1
ATOM 1179 N N . ASP A 1 158 ? 22.833 20.542 -30.220 1.00 78.94 158 ASP A N 1
ATOM 1180 C CA . ASP A 1 158 ? 24.290 20.562 -30.316 1.00 78.94 158 ASP A CA 1
ATOM 1181 C C . ASP A 1 158 ? 24.845 21.997 -30.401 1.00 78.94 158 ASP A C 1
ATOM 1183 O O . ASP A 1 158 ? 24.111 22.990 -30.382 1.00 78.94 158 ASP A O 1
ATOM 1187 N N . THR A 1 159 ? 26.172 22.119 -30.454 1.00 79.25 159 THR A N 1
ATOM 1188 C CA . THR A 1 159 ? 26.865 23.416 -30.532 1.00 79.25 159 THR A CA 1
ATOM 1189 C C . THR A 1 159 ? 26.603 24.156 -31.849 1.00 79.25 159 THR A C 1
ATOM 1191 O O . THR A 1 159 ? 26.738 25.378 -31.887 1.00 79.25 159 THR A O 1
ATOM 1194 N N . ASP A 1 160 ? 26.160 23.447 -32.888 1.00 82.44 160 ASP A N 1
ATOM 1195 C CA . ASP A 1 160 ? 25.842 23.992 -34.210 1.00 82.44 160 ASP A CA 1
ATOM 1196 C C . ASP A 1 160 ? 24.350 24.363 -34.350 1.00 82.44 160 ASP A C 1
ATOM 1198 O O . ASP A 1 160 ? 23.910 24.844 -35.396 1.00 82.44 160 ASP A O 1
ATOM 1202 N N . GLY A 1 161 ? 23.561 24.199 -33.280 1.00 82.50 161 GLY A N 1
ATOM 1203 C CA . GLY A 1 161 ? 22.149 24.577 -33.226 1.00 82.50 161 GLY A CA 1
ATOM 1204 C C . GLY A 1 161 ? 21.184 23.508 -33.744 1.00 82.50 161 GLY A C 1
ATOM 1205 O O . GLY A 1 161 ? 19.991 23.790 -33.883 1.00 82.50 161 GLY A O 1
ATOM 1206 N N . VAL A 1 162 ? 21.652 22.288 -34.013 1.00 78.19 162 VAL A N 1
ATOM 1207 C CA . VAL A 1 162 ? 20.811 21.175 -34.467 1.00 78.19 162 VAL A CA 1
ATOM 1208 C C . VAL A 1 162 ? 20.230 20.445 -33.258 1.00 78.19 162 VAL A C 1
ATOM 1210 O O . VAL A 1 162 ? 20.949 19.940 -32.398 1.00 78.19 162 VAL A O 1
ATOM 1213 N N . THR A 1 163 ? 18.899 20.372 -33.179 1.00 81.19 163 THR A N 1
ATOM 1214 C CA . THR A 1 163 ? 18.196 19.669 -32.098 1.00 81.19 163 THR A CA 1
ATOM 1215 C C . THR A 1 163 ? 17.949 18.201 -32.448 1.00 81.19 163 THR A C 1
ATOM 1217 O O . THR A 1 163 ? 17.098 17.883 -33.279 1.00 81.19 163 THR A O 1
ATOM 1220 N N . GLY A 1 164 ? 18.631 17.292 -31.754 1.00 75.00 164 GLY A N 1
ATOM 1221 C CA . GLY A 1 164 ? 18.283 15.873 -31.700 1.00 75.00 164 GLY A CA 1
ATOM 1222 C C . GLY A 1 164 ? 17.182 15.625 -30.665 1.00 75.00 164 GLY A C 1
ATOM 1223 O O . GLY A 1 164 ? 17.300 16.053 -29.519 1.00 75.00 164 GLY A O 1
ATOM 1224 N N . SER A 1 165 ? 16.102 14.944 -31.056 1.00 75.62 165 SER A N 1
ATOM 1225 C CA . SER A 1 165 ? 15.000 14.576 -30.152 1.00 75.62 165 SER A CA 1
ATOM 1226 C C . SER A 1 165 ? 15.089 13.099 -29.761 1.00 75.62 165 SER A C 1
ATOM 1228 O O . SER A 1 165 ? 15.069 12.232 -30.634 1.00 75.62 165 SER A O 1
ATOM 1230 N N . TYR A 1 166 ? 15.132 12.814 -28.459 1.00 75.06 166 TYR A N 1
ATOM 1231 C CA . TYR A 1 166 ? 15.149 11.467 -27.879 1.00 75.06 166 TYR A CA 1
ATOM 1232 C C . TYR A 1 166 ? 13.820 11.201 -27.150 1.00 75.06 166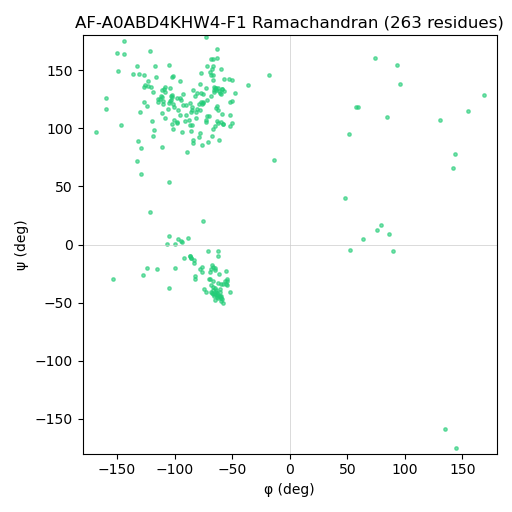 TYR A C 1
ATOM 1234 O O . TYR A 1 166 ? 13.718 11.456 -25.945 1.00 75.06 166 TYR A O 1
ATOM 1242 N N . PRO A 1 167 ? 12.759 10.765 -27.855 1.00 67.31 167 PRO A N 1
ATOM 1243 C CA . PRO A 1 167 ? 11.437 10.600 -27.260 1.00 67.31 167 PRO A CA 1
ATOM 1244 C C . PRO A 1 167 ? 11.387 9.433 -26.264 1.00 67.31 167 PRO A C 1
ATOM 1246 O O . PRO A 1 167 ? 12.048 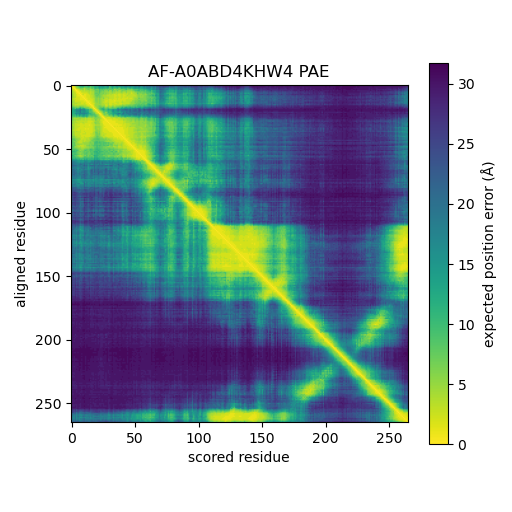8.407 -26.433 1.00 67.31 167 PRO A O 1
ATOM 1249 N N . LEU A 1 168 ? 10.537 9.570 -25.243 1.00 63.22 168 LEU A N 1
ATOM 1250 C CA . LEU A 1 168 ? 10.186 8.468 -24.345 1.00 63.22 168 LEU A CA 1
ATOM 1251 C C . LEU A 1 168 ? 9.575 7.312 -25.153 1.00 63.22 168 LEU A C 1
ATOM 1253 O O . LEU A 1 168 ? 8.704 7.526 -25.993 1.00 63.22 168 LEU A O 1
ATOM 1257 N N . GLY A 1 169 ? 10.030 6.085 -24.892 1.00 58.75 169 GLY A N 1
ATOM 1258 C CA . GLY A 1 169 ? 9.513 4.893 -25.568 1.00 58.75 169 GLY A CA 1
ATOM 1259 C C . GLY A 1 169 ? 10.070 4.650 -26.973 1.00 58.75 169 GLY A C 1
ATOM 1260 O O . GLY A 1 169 ? 9.486 3.852 -27.706 1.00 58.75 169 GLY A O 1
ATOM 1261 N N . GLN A 1 170 ? 11.187 5.285 -27.359 1.00 56.69 170 GLN A N 1
ATOM 1262 C CA . GLN A 1 170 ? 11.915 4.897 -28.569 1.00 56.69 170 GLN A CA 1
ATOM 1263 C C . GLN A 1 170 ? 12.306 3.413 -28.439 1.00 56.69 170 GLN A C 1
ATOM 1265 O O . GLN A 1 170 ? 13.151 3.037 -27.625 1.00 56.69 170 GLN A O 1
ATOM 1270 N N . GLY A 1 171 ? 11.577 2.552 -29.156 1.00 51.34 171 GLY A N 1
ATOM 1271 C CA . GLY A 1 171 ? 11.693 1.102 -29.035 1.00 51.34 171 GLY A CA 1
ATOM 1272 C C . GLY A 1 171 ? 13.120 0.660 -29.310 1.00 51.34 171 GLY A C 1
ATOM 1273 O O . GLY A 1 171 ? 13.736 1.264 -30.177 1.00 51.34 171 GLY A O 1
ATOM 1274 N N . LYS A 1 172 ? 13.594 -0.354 -28.560 1.00 47.62 172 LYS A N 1
ATOM 1275 C CA . LYS A 1 172 ? 14.915 -1.021 -28.608 1.00 47.62 172 LYS A CA 1
ATOM 1276 C C . LYS A 1 172 ? 15.712 -0.692 -29.877 1.00 47.62 172 LYS A C 1
ATOM 1278 O O . LYS A 1 172 ? 15.828 -1.514 -30.781 1.00 47.62 172 LYS A O 1
ATOM 1283 N N . GLY A 1 173 ? 16.225 0.529 -29.954 1.00 45.22 173 GLY A N 1
ATOM 1284 C CA . GLY A 1 173 ? 17.074 0.949 -31.044 1.00 45.22 173 GLY A CA 1
ATOM 1285 C C . GLY A 1 173 ? 18.392 0.280 -30.758 1.00 45.22 173 GLY A C 1
ATOM 1286 O O . GLY A 1 173 ? 18.925 0.433 -29.658 1.00 45.22 173 GLY A O 1
ATOM 1287 N N . TYR A 1 174 ? 18.880 -0.522 -31.695 1.00 46.12 174 TYR A N 1
ATOM 1288 C CA . TYR A 1 174 ? 20.240 -1.002 -31.606 1.00 46.12 174 TYR A CA 1
ATOM 1289 C C . TYR A 1 174 ? 21.126 0.247 -31.599 1.00 46.12 174 TYR A C 1
ATOM 1291 O O . TYR A 1 174 ? 21.274 0.923 -32.615 1.00 46.12 174 TYR A O 1
ATOM 1299 N N . TRP A 1 175 ? 21.679 0.595 -30.439 1.00 49.34 175 TRP A N 1
ATOM 1300 C CA . TRP A 1 175 ? 22.830 1.480 -30.396 1.00 49.34 175 TRP A CA 1
ATOM 1301 C C . TRP A 1 175 ? 2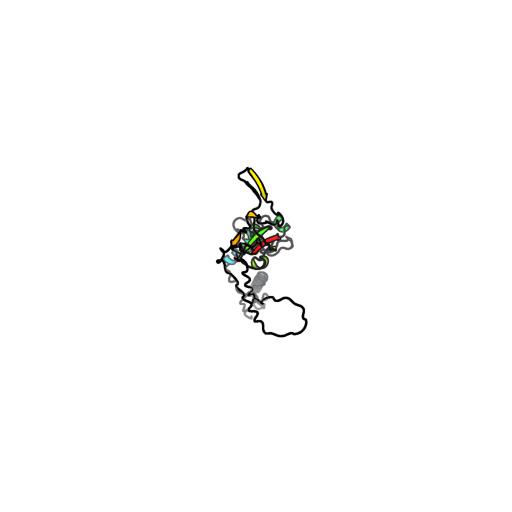3.963 0.641 -30.944 1.00 49.34 175 TRP A C 1
ATOM 1303 O O . TRP A 1 175 ? 24.606 -0.111 -30.215 1.00 49.34 175 TRP A O 1
ATOM 1313 N N . HIS A 1 176 ? 24.120 0.682 -32.263 1.00 49.62 176 HIS A N 1
ATOM 1314 C CA . HIS A 1 176 ? 25.325 0.174 -32.878 1.00 49.62 176 HIS A CA 1
ATOM 1315 C C . HIS A 1 176 ? 26.428 1.079 -32.332 1.00 49.62 176 HIS A C 1
ATOM 1317 O O . HIS A 1 176 ? 26.341 2.298 -32.529 1.00 49.62 176 HIS A O 1
ATOM 1323 N N . PRO A 1 177 ? 27.427 0.551 -31.602 1.00 54.66 177 PRO A N 1
ATOM 1324 C CA . PRO A 1 177 ? 28.658 1.303 -31.470 1.00 54.66 177 PRO A CA 1
ATOM 1325 C C . PRO A 1 177 ? 29.065 1.664 -32.894 1.00 54.66 177 PRO A C 1
ATOM 1327 O O . PRO A 1 177 ? 29.131 0.796 -33.762 1.00 54.66 177 PRO A O 1
ATOM 1330 N N . HIS A 1 178 ? 29.207 2.962 -33.152 1.00 47.88 178 HIS A N 1
ATOM 1331 C CA . HIS A 1 178 ? 29.661 3.433 -34.448 1.00 47.88 178 HIS A CA 1
ATOM 1332 C C . HIS A 1 178 ? 30.968 2.702 -34.775 1.00 47.88 178 HIS A C 1
ATOM 1334 O O . HIS A 1 178 ? 31.761 2.474 -33.860 1.00 47.88 178 HIS A O 1
ATOM 1340 N N . ASP A 1 179 ? 31.214 2.332 -36.033 1.00 55.47 179 ASP A N 1
ATOM 1341 C CA . ASP A 1 179 ? 32.411 1.558 -36.402 1.00 55.47 179 ASP A CA 1
ATOM 1342 C C . ASP A 1 179 ? 33.713 2.245 -35.943 1.00 55.47 179 ASP A C 1
ATOM 1344 O O . ASP A 1 179 ? 34.711 1.583 -35.685 1.00 55.47 179 ASP A O 1
ATOM 1348 N N . SER A 1 180 ? 33.688 3.568 -35.734 1.00 58.19 180 SER A N 1
ATOM 1349 C CA . SER A 1 180 ? 34.795 4.338 -35.147 1.00 58.19 180 SER A CA 1
ATOM 1350 C C . SER A 1 180 ? 35.086 4.048 -33.667 1.00 58.19 180 SER A C 1
ATOM 1352 O O . SER A 1 180 ? 36.141 4.434 -33.175 1.00 58.19 180 SER A O 1
ATOM 1354 N N . HIS A 1 181 ? 34.158 3.436 -32.932 1.00 55.19 181 HIS A N 1
ATOM 1355 C CA . HIS A 1 181 ? 34.332 2.994 -31.544 1.00 55.19 181 HIS A CA 1
ATOM 1356 C C . HIS A 1 181 ? 34.822 1.541 -31.456 1.00 55.19 181 HIS A C 1
ATOM 1358 O O . HIS A 1 181 ? 35.216 1.095 -30.378 1.00 55.19 181 HIS A O 1
ATOM 1364 N N . LEU A 1 182 ? 34.804 0.803 -32.570 1.00 59.44 182 LEU A N 1
ATOM 1365 C CA . LEU A 1 182 ? 35.364 -0.539 -32.680 1.00 59.44 182 LEU A CA 1
ATOM 1366 C C . LEU A 1 182 ? 36.799 -0.415 -33.202 1.00 59.44 182 LEU A C 1
ATOM 1368 O O . LEU A 1 182 ? 37.033 -0.278 -34.399 1.00 59.44 182 LEU A O 1
ATOM 1372 N N . TRP A 1 183 ? 37.768 -0.425 -32.286 1.00 62.28 183 TRP A N 1
ATOM 1373 C CA . TRP A 1 183 ? 39.183 -0.365 -32.646 1.00 62.28 183 TRP A CA 1
ATOM 1374 C C . TRP A 1 183 ? 39.684 -1.752 -33.068 1.00 62.28 183 TRP A C 1
ATOM 1376 O O . TRP A 1 183 ? 39.694 -2.687 -32.267 1.00 62.28 183 TRP A O 1
ATOM 1386 N N . ASP A 1 184 ? 40.097 -1.862 -34.326 1.00 68.25 184 ASP A N 1
ATOM 1387 C CA . ASP A 1 184 ? 40.838 -2.987 -34.894 1.00 68.25 184 ASP A CA 1
ATOM 13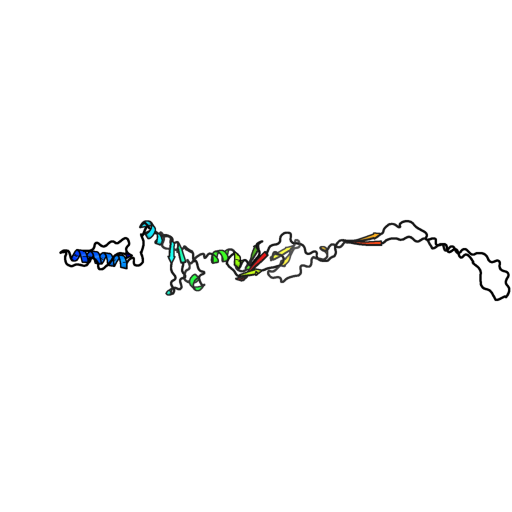88 C C . ASP A 1 184 ? 42.119 -2.400 -35.484 1.0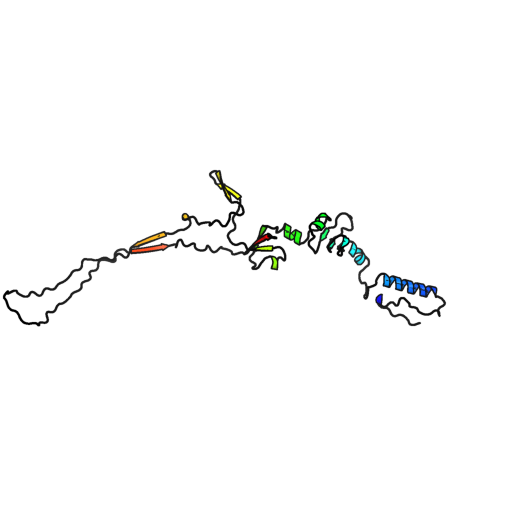0 68.25 184 ASP A C 1
ATOM 1390 O O . ASP A 1 184 ? 42.066 -1.522 -36.350 1.00 68.25 184 ASP A O 1
ATOM 1394 N N . ASP A 1 185 ? 43.260 -2.845 -34.963 1.00 73.38 185 ASP A N 1
ATOM 1395 C CA . ASP A 1 185 ? 44.557 -2.547 -35.551 1.00 73.38 185 ASP A CA 1
ATOM 1396 C C . ASP A 1 185 ? 45.227 -3.862 -35.940 1.00 73.38 185 ASP 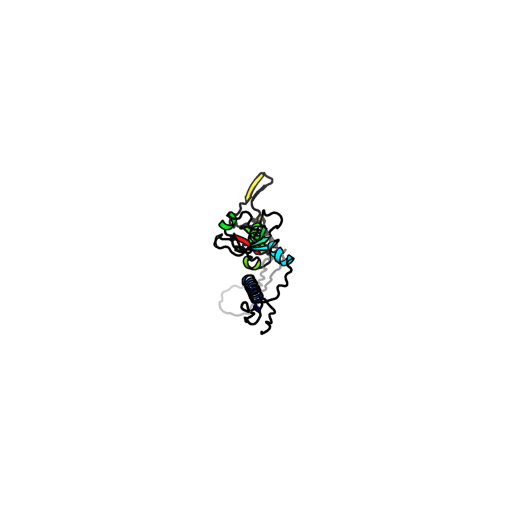A C 1
ATOM 1398 O O . ASP A 1 185 ? 45.697 -4.629 -35.091 1.00 73.38 185 ASP A O 1
ATOM 1402 N N . SER A 1 186 ? 45.251 -4.125 -37.245 1.00 74.56 186 SER A N 1
ATOM 1403 C CA . SER A 1 186 ? 46.023 -5.213 -37.826 1.00 74.56 186 SER A CA 1
ATOM 1404 C C . SER A 1 186 ? 47.386 -4.679 -38.238 1.00 74.56 186 SER A C 1
ATOM 1406 O O . SER A 1 186 ? 47.500 -3.759 -39.056 1.00 74.56 186 SER A O 1
ATOM 1408 N N . ARG A 1 187 ? 48.436 -5.255 -37.658 1.00 78.75 187 ARG A N 1
ATOM 1409 C CA . ARG A 1 187 ? 49.819 -4.936 -38.000 1.00 78.75 187 ARG A CA 1
ATOM 1410 C C . ARG A 1 187 ? 50.468 -6.158 -38.617 1.00 78.75 187 ARG A C 1
ATOM 1412 O O . ARG A 1 187 ? 50.546 -7.223 -38.001 1.00 78.75 187 ARG A O 1
ATOM 1419 N N . ASP A 1 188 ? 50.959 -5.964 -39.830 1.00 81.31 188 ASP A N 1
ATOM 1420 C CA . ASP A 1 188 ? 51.824 -6.932 -40.475 1.00 81.31 188 ASP A CA 1
ATOM 1421 C C . ASP A 1 188 ? 53.224 -6.803 -39.887 1.00 81.31 188 ASP A C 1
ATOM 1423 O O . ASP A 1 188 ? 53.734 -5.699 -39.671 1.00 81.31 188 ASP A O 1
ATOM 1427 N N . PHE A 1 189 ? 53.855 -7.941 -39.644 1.00 78.44 189 PHE A N 1
ATOM 1428 C CA . PHE A 1 189 ? 55.260 -7.998 -39.298 1.00 78.44 189 PHE A CA 1
ATOM 1429 C C . PHE A 1 189 ? 55.973 -8.958 -40.242 1.00 78.44 189 PHE A C 1
ATOM 1431 O O . PHE A 1 189 ? 55.441 -9.981 -40.683 1.00 78.44 189 PHE A O 1
ATOM 1438 N N . SER A 1 190 ? 57.214 -8.616 -40.548 1.00 79.62 190 SER A N 1
ATOM 1439 C CA . SER A 1 190 ? 58.144 -9.508 -41.218 1.00 79.62 190 SER A CA 1
ATOM 1440 C C . SER A 1 190 ? 59.402 -9.580 -40.386 1.00 79.62 190 SER A C 1
ATOM 1442 O O . SER A 1 190 ? 59.901 -8.546 -39.937 1.00 79.62 190 SER A O 1
ATOM 1444 N N . THR A 1 191 ? 59.928 -10.782 -40.203 1.00 72.94 191 THR A N 1
ATOM 1445 C CA . THR A 1 191 ? 61.307 -10.902 -39.740 1.00 72.94 191 THR A CA 1
ATOM 1446 C C . THR A 1 191 ? 62.226 -10.382 -40.842 1.00 72.94 191 THR A C 1
ATOM 1448 O O . THR A 1 191 ? 61.930 -10.538 -42.032 1.00 72.94 191 THR A O 1
ATOM 1451 N N . GLU A 1 192 ? 63.343 -9.762 -40.468 1.00 68.56 192 GLU A N 1
ATOM 1452 C CA . GLU A 1 192 ? 64.443 -9.614 -41.420 1.00 68.56 192 GLU A CA 1
ATOM 1453 C C . GLU A 1 192 ? 64.893 -11.020 -41.853 1.00 68.56 192 GLU A C 1
ATOM 1455 O O . GLU A 1 192 ? 64.671 -12.002 -41.139 1.00 68.56 192 GLU A O 1
ATOM 1460 N N . SER A 1 193 ? 65.414 -11.141 -43.074 1.00 64.19 193 SER A N 1
ATOM 1461 C CA . SER A 1 193 ? 65.862 -12.427 -43.607 1.00 64.19 193 SER A CA 1
ATOM 1462 C C . SER A 1 193 ? 66.944 -12.999 -42.693 1.00 64.19 193 SER A C 1
ATOM 1464 O O . SER A 1 193 ? 68.043 -12.450 -42.648 1.00 64.19 193 SER A O 1
ATOM 1466 N N . ASP A 1 194 ? 66.659 -14.105 -42.000 1.00 59.19 194 ASP A N 1
ATOM 1467 C CA . ASP A 1 194 ? 67.707 -14.899 -41.359 1.00 59.19 194 ASP A CA 1
ATOM 1468 C C . ASP A 1 194 ? 68.589 -15.422 -42.492 1.00 59.19 194 ASP A C 1
ATOM 1470 O O . ASP A 1 194 ? 68.133 -16.244 -43.283 1.00 59.19 194 ASP A O 1
ATOM 1474 N N . GLY A 1 195 ? 69.778 -14.823 -42.608 1.00 63.75 195 GLY A N 1
ATOM 1475 C CA . GLY A 1 195 ? 70.791 -14.950 -43.661 1.00 63.75 195 GLY A CA 1
ATOM 1476 C C . GLY A 1 195 ? 70.728 -16.163 -44.597 1.00 63.75 195 GLY A C 1
ATOM 1477 O O . GLY A 1 195 ? 70.401 -17.285 -44.211 1.00 63.75 195 GLY A O 1
ATOM 1478 N N . GLU A 1 196 ? 71.125 -15.921 -45.846 1.00 64.62 196 GLU A N 1
ATOM 1479 C CA . GLU A 1 196 ? 71.172 -16.915 -46.919 1.00 64.62 196 GLU A CA 1
ATOM 1480 C C . GLU A 1 196 ? 71.854 -18.217 -46.477 1.00 64.62 196 GLU A C 1
ATOM 1482 O O . GLU A 1 196 ? 72.950 -18.224 -45.909 1.00 64.62 196 GLU A O 1
ATOM 1487 N N . HIS A 1 197 ? 71.184 -19.339 -46.740 1.00 65.00 197 HIS A N 1
ATOM 1488 C CA . HIS A 1 197 ? 71.758 -20.662 -46.549 1.00 65.00 197 HIS A CA 1
ATOM 1489 C C . HIS A 1 197 ? 71.534 -21.524 -47.788 1.00 65.00 197 HIS A C 1
ATOM 1491 O O . HIS A 1 197 ? 70.532 -21.406 -48.492 1.00 65.00 197 HIS A O 1
ATOM 1497 N N . VAL A 1 198 ? 72.497 -22.408 -48.058 1.00 69.44 198 VAL A N 1
ATOM 1498 C CA . VAL A 1 198 ? 72.494 -23.269 -49.244 1.00 69.44 198 VAL A CA 1
ATOM 1499 C C . VAL A 1 198 ? 72.253 -24.712 -48.818 1.00 69.44 198 VAL A C 1
ATOM 1501 O O . VAL A 1 198 ? 73.009 -25.278 -48.023 1.00 69.44 198 VAL A O 1
ATOM 1504 N N . HIS A 1 199 ? 71.219 -25.343 -49.368 1.00 61.34 199 HIS A N 1
ATOM 1505 C CA . HIS A 1 199 ? 70.956 -26.763 -49.149 1.00 61.34 199 HIS A CA 1
ATOM 1506 C C . HIS A 1 199 ? 71.784 -27.616 -50.115 1.00 61.34 199 HIS A C 1
ATOM 1508 O O . HIS A 1 199 ? 71.325 -27.997 -51.189 1.00 61.34 199 HIS A O 1
ATOM 1514 N N . LYS A 1 200 ? 73.020 -27.961 -49.738 1.00 62.88 200 LYS A N 1
ATOM 1515 C CA . LYS A 1 200 ? 73.842 -28.861 -50.557 1.00 62.88 200 LYS A CA 1
ATOM 1516 C C . LYS A 1 200 ? 73.462 -30.319 -50.310 1.00 62.88 200 LYS A C 1
ATOM 1518 O O . LYS A 1 200 ? 73.794 -30.890 -49.273 1.00 62.88 200 LYS A O 1
ATOM 1523 N N . THR A 1 201 ? 72.824 -30.951 -51.289 1.00 57.91 201 THR A N 1
ATOM 1524 C CA . THR A 1 201 ? 72.668 -32.411 -51.324 1.00 57.91 201 THR A CA 1
ATOM 1525 C C . THR A 1 201 ? 73.667 -33.000 -52.311 1.00 57.91 201 THR A C 1
ATOM 1527 O O . THR A 1 201 ? 73.784 -32.559 -53.448 1.00 57.91 201 THR A O 1
ATOM 1530 N N . THR A 1 202 ? 74.457 -33.974 -51.858 1.00 55.88 202 THR A N 1
ATOM 1531 C CA . THR A 1 202 ? 75.442 -34.666 -52.700 1.00 55.88 202 THR A CA 1
ATOM 1532 C C . THR A 1 202 ? 74.961 -36.093 -52.908 1.00 55.88 202 THR A C 1
ATOM 1534 O O . THR A 1 202 ? 74.887 -36.858 -51.948 1.00 55.88 202 THR A O 1
ATOM 1537 N N . VAL A 1 203 ? 74.606 -36.449 -54.144 1.00 57.19 203 VAL A N 1
ATOM 1538 C CA . VAL A 1 203 ? 74.260 -37.828 -54.511 1.00 57.19 203 VAL A CA 1
ATOM 1539 C C . VAL A 1 203 ? 75.491 -38.470 -55.140 1.00 57.19 203 VAL A C 1
ATOM 1541 O O . VAL A 1 203 ? 75.853 -38.178 -56.277 1.00 57.19 203 VAL A O 1
ATOM 1544 N N . ASP A 1 204 ? 76.153 -39.330 -54.373 1.00 54.50 204 ASP A N 1
ATOM 1545 C CA . ASP A 1 204 ? 77.326 -40.085 -54.815 1.00 54.50 204 ASP A CA 1
ATOM 1546 C C . ASP A 1 204 ? 76.851 -41.350 -55.553 1.00 54.50 204 ASP A C 1
ATOM 1548 O O . ASP A 1 204 ? 76.603 -42.391 -54.940 1.00 54.50 204 ASP A O 1
ATOM 1552 N N . ILE A 1 205 ? 76.651 -41.259 -56.874 1.00 59.34 205 ILE A N 1
ATOM 1553 C CA . ILE A 1 205 ? 76.351 -42.434 -57.707 1.00 59.34 205 ILE A CA 1
ATOM 1554 C C . ILE A 1 205 ? 77.658 -43.199 -57.911 1.00 59.34 205 ILE A C 1
ATOM 1556 O O . ILE A 1 205 ? 78.371 -43.020 -58.901 1.00 59.34 205 ILE A O 1
ATOM 1560 N N . ARG A 1 206 ? 77.988 -44.069 -56.956 1.00 51.66 206 ARG A N 1
ATOM 1561 C CA . ARG A 1 206 ? 79.034 -45.069 -57.162 1.00 51.66 206 ARG A CA 1
ATOM 1562 C C . ARG A 1 206 ? 78.513 -46.086 -58.158 1.00 51.66 206 ARG A C 1
ATOM 1564 O O . ARG A 1 206 ? 77.596 -46.846 -57.865 1.00 51.66 206 ARG A O 1
ATOM 1571 N N . ASN A 1 207 ? 79.109 -46.052 -59.341 1.00 52.38 207 ASN A N 1
ATOM 1572 C CA . ASN A 1 207 ? 78.928 -47.035 -60.391 1.00 52.38 207 ASN A CA 1
ATOM 1573 C C . ASN A 1 207 ? 79.404 -48.400 -59.864 1.00 52.38 207 ASN A C 1
ATOM 1575 O O . ASN A 1 207 ? 80.590 -48.714 -59.917 1.00 52.38 207 ASN A O 1
ATOM 1579 N N . SER A 1 208 ? 78.497 -49.167 -59.260 1.00 49.56 208 SER A N 1
ATOM 1580 C CA . SER A 1 208 ? 78.665 -50.603 -59.076 1.00 49.56 208 SER A CA 1
ATOM 1581 C C . SER A 1 208 ? 78.040 -51.291 -60.282 1.00 49.56 208 SER A C 1
ATOM 1583 O O . SER A 1 208 ? 76.818 -51.311 -60.433 1.00 49.56 208 SER A O 1
ATOM 1585 N N . ASP A 1 209 ? 78.930 -51.783 -61.134 1.00 53.84 209 ASP A N 1
ATOM 1586 C CA . ASP A 1 209 ? 78.720 -52.566 -62.346 1.00 53.84 209 ASP A CA 1
ATOM 1587 C C . ASP A 1 209 ? 77.553 -53.566 -62.272 1.00 53.84 209 ASP A C 1
ATOM 1589 O O . ASP A 1 209 ? 77.434 -5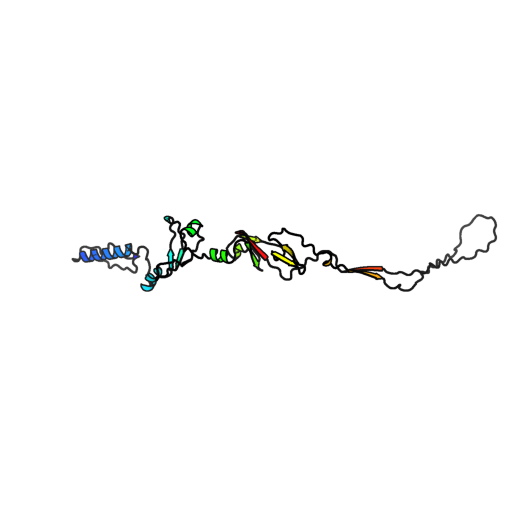4.302 -61.292 1.00 53.84 209 ASP A O 1
ATOM 1593 N N . ASN A 1 210 ? 76.747 -53.654 -63.342 1.00 47.00 210 ASN A N 1
ATOM 1594 C CA . ASN A 1 210 ? 76.419 -54.921 -64.026 1.00 47.00 210 ASN A CA 1
ATOM 1595 C C . ASN A 1 210 ? 75.265 -54.781 -65.034 1.00 47.00 210 ASN A C 1
ATOM 1597 O O . ASN A 1 210 ? 74.158 -54.396 -64.670 1.00 47.00 210 ASN A O 1
ATOM 1601 N N . GLY A 1 211 ? 75.492 -55.243 -66.270 1.00 45.34 211 GLY A N 1
ATOM 1602 C CA . GLY A 1 211 ? 74.425 -55.539 -67.239 1.00 45.34 211 GLY A CA 1
ATOM 1603 C C . GLY A 1 211 ? 74.791 -55.162 -68.678 1.00 45.34 211 GLY A C 1
ATOM 1604 O O . GLY A 1 211 ? 74.355 -54.131 -69.163 1.00 45.34 211 GLY A O 1
ATOM 1605 N N . HIS A 1 212 ? 75.772 -55.810 -69.310 1.00 46.59 212 HIS A N 1
ATOM 1606 C CA . HIS A 1 212 ? 75.589 -56.952 -70.224 1.00 46.59 212 HIS A CA 1
ATOM 1607 C C . HIS A 1 212 ? 74.678 -56.711 -71.457 1.00 46.59 212 HIS A C 1
ATOM 1609 O O . HIS A 1 212 ? 73.470 -56.568 -71.328 1.00 46.59 212 HIS A O 1
ATOM 1615 N N . TYR A 1 213 ? 75.310 -56.865 -72.635 1.00 47.06 213 TYR A N 1
ATOM 1616 C CA . TYR A 1 213 ? 74.797 -57.089 -74.003 1.00 47.06 213 TYR A CA 1
ATOM 1617 C C . TYR A 1 213 ? 74.356 -55.892 -74.866 1.00 47.06 213 TYR A C 1
ATOM 1619 O O . TYR A 1 213 ? 73.267 -55.357 -74.707 1.00 47.06 213 TYR A O 1
ATOM 1627 N N . GLY A 1 214 ? 75.151 -55.612 -75.912 1.00 44.25 214 GLY A N 1
ATOM 1628 C CA . GLY A 1 214 ? 74.675 -54.945 -77.132 1.00 44.25 214 GLY A CA 1
ATOM 1629 C C . GLY A 1 214 ? 75.667 -53.971 -77.761 1.00 44.25 214 GLY A C 1
ATOM 1630 O O . GLY A 1 214 ? 75.539 -52.768 -77.597 1.00 44.25 214 GLY A O 1
ATOM 1631 N N . ASP A 1 215 ? 76.651 -54.508 -78.472 1.00 46.84 215 ASP A N 1
ATOM 1632 C CA . ASP A 1 215 ? 77.668 -53.807 -79.260 1.00 46.84 215 ASP A CA 1
ATOM 1633 C C . ASP A 1 215 ? 77.081 -52.947 -80.404 1.00 46.84 215 ASP A C 1
ATOM 1635 O O . ASP A 1 215 ? 76.301 -53.450 -81.209 1.00 46.84 215 ASP A O 1
ATOM 1639 N N . SER A 1 216 ? 77.499 -51.678 -80.502 1.00 41.53 216 SER A N 1
ATOM 1640 C CA . SER A 1 216 ? 78.119 -51.139 -81.726 1.00 41.53 216 SER A CA 1
ATOM 1641 C C . SER A 1 216 ? 78.747 -49.766 -81.457 1.00 41.53 216 SER A C 1
ATOM 1643 O O . SER A 1 216 ? 78.074 -48.737 -81.476 1.00 41.53 216 SER A O 1
ATOM 1645 N N . GLY A 1 217 ? 80.057 -49.786 -81.210 1.00 46.50 217 GLY A N 1
ATOM 1646 C CA . GLY A 1 217 ? 81.018 -48.751 -81.602 1.00 46.50 217 GLY A CA 1
ATOM 1647 C C . GLY A 1 217 ? 80.734 -47.289 -81.244 1.00 46.50 217 GLY A C 1
ATOM 1648 O O . GLY A 1 217 ? 80.207 -46.545 -82.061 1.00 46.50 217 GLY A O 1
ATOM 1649 N N . TYR A 1 218 ? 81.285 -46.826 -80.121 1.00 43.75 218 TYR A N 1
ATOM 1650 C CA . TYR A 1 218 ? 81.952 -45.519 -80.079 1.00 43.75 218 TYR A CA 1
ATOM 1651 C C . TYR A 1 218 ? 82.902 -45.466 -78.876 1.00 43.75 218 TYR A C 1
ATOM 1653 O O . TYR A 1 218 ? 82.478 -45.575 -77.727 1.00 43.75 218 TYR A O 1
ATOM 1661 N N . GLY A 1 219 ? 84.206 -45.338 -79.137 1.00 50.75 219 GLY A N 1
ATOM 1662 C CA . GLY A 1 219 ? 85.224 -45.159 -78.105 1.00 50.75 219 GLY A CA 1
ATOM 1663 C C . GLY A 1 219 ? 85.046 -43.806 -77.425 1.00 50.75 219 GLY A C 1
ATOM 1664 O O . GLY A 1 219 ? 85.462 -42.783 -77.960 1.00 50.75 219 GLY A O 1
ATOM 1665 N N . GLY A 1 220 ? 84.409 -43.805 -76.258 1.00 45.47 220 GLY A N 1
ATOM 1666 C CA . GLY A 1 220 ? 84.240 -42.628 -75.420 1.00 45.47 220 GLY A CA 1
ATOM 1667 C C . GLY A 1 220 ? 84.653 -42.945 -73.992 1.00 45.47 220 GLY A C 1
ATOM 1668 O O . GLY A 1 220 ? 84.025 -43.760 -73.324 1.00 45.47 220 GLY A O 1
ATOM 1669 N N . THR A 1 221 ? 85.724 -42.308 -73.532 1.00 50.00 221 THR A N 1
ATOM 1670 C CA . THR A 1 221 ? 86.213 -42.337 -72.152 1.00 50.00 221 THR A CA 1
ATOM 1671 C C . THR A 1 221 ? 85.076 -41.994 -71.183 1.00 50.00 221 THR A C 1
ATOM 1673 O O . THR A 1 221 ? 84.609 -40.854 -71.160 1.00 50.00 221 THR A O 1
ATOM 1676 N N . ALA A 1 222 ? 84.622 -42.965 -70.383 1.00 49.47 222 ALA A N 1
ATOM 1677 C CA . ALA A 1 222 ? 83.605 -42.738 -69.360 1.00 49.47 222 ALA A CA 1
ATOM 1678 C C . ALA A 1 222 ? 84.171 -41.796 -68.289 1.00 49.47 222 ALA A C 1
ATOM 1680 O O . ALA A 1 222 ? 84.992 -42.175 -67.458 1.00 49.47 222 ALA A O 1
ATOM 1681 N N . THR A 1 223 ? 83.769 -40.532 -68.353 1.00 48.72 223 THR A N 1
ATOM 1682 C CA . THR A 1 223 ? 84.084 -39.522 -67.347 1.00 48.72 223 THR A CA 1
ATOM 1683 C C . THR A 1 223 ? 83.040 -39.640 -66.246 1.00 48.72 223 THR A C 1
ATOM 1685 O O . THR A 1 223 ? 81.851 -39.456 -66.504 1.00 48.72 223 THR A O 1
ATOM 1688 N N . THR A 1 224 ? 83.467 -39.959 -65.024 1.00 50.88 224 THR A N 1
ATOM 1689 C CA . THR A 1 224 ? 82.616 -39.920 -63.831 1.00 50.88 224 THR A CA 1
ATOM 1690 C C . THR A 1 224 ? 82.074 -38.499 -63.675 1.00 50.88 224 THR A C 1
ATOM 1692 O O . THR A 1 224 ? 82.811 -37.585 -63.309 1.00 50.88 224 THR A O 1
ATOM 1695 N N . LYS A 1 225 ? 80.804 -38.277 -64.024 1.00 50.66 225 LYS A N 1
ATOM 1696 C CA . LYS A 1 225 ? 80.150 -36.980 -63.840 1.00 50.66 225 LYS A CA 1
ATOM 1697 C C . LYS A 1 225 ? 79.570 -36.914 -62.434 1.00 50.66 225 LYS A C 1
ATOM 1699 O O . LYS A 1 225 ? 78.515 -37.478 -62.165 1.00 50.66 225 LYS A O 1
ATOM 1704 N N . THR A 1 226 ? 80.257 -36.200 -61.551 1.00 51.34 226 THR A N 1
ATOM 1705 C CA . THR A 1 226 ? 79.681 -35.731 -60.290 1.00 51.34 226 THR A CA 1
ATOM 1706 C C . THR A 1 226 ? 78.693 -34.615 -60.614 1.00 51.34 226 THR A C 1
ATOM 1708 O O . THR A 1 226 ? 79.095 -33.535 -61.047 1.00 51.34 226 THR A O 1
ATOM 1711 N N . TYR A 1 227 ? 77.399 -34.872 -60.438 1.00 49.84 227 TYR A N 1
ATOM 1712 C CA . TYR A 1 227 ? 76.381 -33.831 -60.530 1.00 49.84 227 TYR A CA 1
ATOM 1713 C C . TYR A 1 227 ? 76.270 -33.155 -59.165 1.00 49.84 227 TYR A C 1
ATOM 1715 O O . TYR A 1 227 ? 75.622 -33.666 -58.256 1.00 49.84 227 TYR A O 1
ATOM 1723 N N . THR A 1 228 ? 76.937 -32.014 -59.014 1.00 53.22 228 THR A N 1
ATOM 1724 C CA . THR A 1 228 ? 76.644 -31.088 -57.917 1.00 53.22 228 THR A CA 1
ATOM 1725 C C . THR A 1 228 ? 75.537 -30.176 -58.425 1.00 53.22 228 THR A C 1
ATOM 1727 O O . THR A 1 228 ? 75.781 -29.378 -59.327 1.00 53.22 228 THR A O 1
ATOM 1730 N N . SER A 1 229 ? 74.308 -30.339 -57.937 1.00 54.38 229 SER A N 1
ATOM 1731 C CA . SER A 1 229 ? 73.280 -29.321 -58.146 1.00 54.38 229 SER A CA 1
ATOM 1732 C C . SER A 1 229 ? 73.454 -28.278 -57.054 1.00 54.38 229 SER A C 1
ATOM 1734 O O . SER A 1 229 ? 73.085 -28.522 -55.904 1.00 54.38 229 SER A O 1
ATOM 1736 N N . ASP A 1 230 ? 74.044 -27.141 -57.397 1.00 53.03 230 ASP A N 1
ATOM 1737 C CA . ASP A 1 230 ? 73.918 -25.956 -56.560 1.00 53.03 230 ASP A CA 1
ATOM 1738 C C . ASP A 1 230 ? 72.482 -25.455 -56.763 1.00 53.03 230 ASP A C 1
ATOM 1740 O O . ASP A 1 230 ? 72.125 -24.992 -57.846 1.00 53.03 230 ASP A O 1
ATOM 1744 N N . SER A 1 231 ? 71.608 -25.667 -55.774 1.00 57.94 231 SER A N 1
ATOM 1745 C CA . SER A 1 231 ? 70.298 -25.018 -55.787 1.00 57.94 231 SER A CA 1
ATOM 1746 C C . SER A 1 231 ? 70.505 -23.543 -55.476 1.00 57.94 231 SER A C 1
ATOM 1748 O O . SER A 1 231 ? 71.248 -23.224 -54.546 1.00 57.94 231 SER A O 1
ATOM 1750 N N . GLU A 1 232 ? 69.849 -22.677 -56.247 1.00 58.78 232 GLU A N 1
ATOM 1751 C CA . GLU A 1 232 ? 69.915 -21.229 -56.076 1.00 58.78 232 GLU A CA 1
ATOM 1752 C C . GLU A 1 232 ? 69.648 -20.820 -54.621 1.00 58.78 232 GLU A C 1
ATOM 1754 O O . GLU A 1 232 ? 68.826 -21.409 -53.911 1.00 58.78 232 GLU A O 1
ATOM 1759 N N . GLU A 1 233 ? 70.403 -19.813 -54.196 1.00 57.97 233 GLU A N 1
ATOM 1760 C CA . GLU A 1 233 ? 70.365 -19.202 -52.876 1.00 57.97 233 GLU A CA 1
ATOM 1761 C C . GLU A 1 233 ? 68.920 -18.840 -52.505 1.00 57.97 233 GLU A C 1
ATOM 1763 O O . GLU A 1 233 ? 68.215 -18.176 -53.265 1.00 57.97 233 GLU A O 1
ATOM 1768 N N . SER A 1 234 ? 68.433 -19.356 -51.374 1.00 60.59 234 SER A N 1
ATOM 1769 C CA . SER A 1 234 ? 67.048 -19.150 -50.948 1.00 60.59 234 SER A CA 1
ATOM 1770 C C . SER A 1 234 ? 67.005 -18.597 -49.533 1.00 60.59 234 SER A C 1
ATOM 1772 O O . SER A 1 234 ? 67.513 -19.194 -48.588 1.00 60.59 234 SER A O 1
ATOM 1774 N N . ALA A 1 235 ? 66.366 -17.438 -49.404 1.00 63.34 235 ALA A N 1
ATOM 1775 C CA . ALA A 1 235 ? 66.091 -16.772 -48.144 1.00 63.34 235 ALA A CA 1
ATOM 1776 C C . ALA A 1 235 ? 64.614 -16.953 -47.765 1.00 63.34 235 ALA A C 1
ATOM 1778 O O . ALA A 1 235 ? 63.716 -16.764 -48.592 1.00 63.34 235 ALA A O 1
ATOM 1779 N N . HIS A 1 236 ? 64.340 -17.286 -46.503 1.00 68.69 236 HIS A N 1
ATOM 1780 C CA . HIS A 1 236 ? 62.975 -17.413 -45.994 1.00 68.69 236 HIS A CA 1
ATOM 1781 C C . HIS A 1 236 ? 62.586 -16.178 -45.179 1.00 68.69 236 HIS A C 1
ATOM 1783 O O . HIS A 1 236 ? 62.967 -16.028 -44.020 1.00 68.69 236 HIS A O 1
ATOM 1789 N N . VAL A 1 237 ? 61.776 -15.300 -45.774 1.00 69.44 237 VAL A N 1
ATOM 1790 C CA . VAL A 1 237 ? 61.139 -14.198 -45.041 1.00 69.44 237 VAL A CA 1
ATOM 1791 C C . VAL A 1 237 ? 59.844 -14.709 -44.426 1.00 69.44 237 VAL A C 1
ATOM 1793 O O . VAL A 1 237 ? 58.892 -15.032 -45.140 1.00 69.44 237 VAL A O 1
ATOM 1796 N N . HIS A 1 238 ? 59.795 -14.760 -43.098 1.00 69.19 238 HIS A N 1
ATOM 1797 C CA . HIS A 1 238 ? 58.592 -15.150 -42.376 1.00 69.19 238 HIS A CA 1
ATOM 1798 C C . HIS A 1 238 ? 57.716 -13.912 -42.214 1.00 69.19 238 HIS A C 1
ATOM 1800 O O . HIS A 1 238 ? 58.109 -12.927 -41.586 1.00 69.19 238 HIS A O 1
ATOM 1806 N N . LYS A 1 239 ? 56.534 -13.949 -42.829 1.00 78.19 239 LYS A N 1
ATOM 1807 C CA . LYS A 1 239 ? 55.529 -12.892 -42.725 1.00 78.19 239 LYS A CA 1
ATOM 1808 C C . LYS A 1 239 ? 54.369 -13.395 -41.886 1.00 78.19 239 LYS A C 1
ATOM 1810 O O . LYS A 1 239 ? 53.905 -14.517 -42.087 1.00 78.19 239 LYS A O 1
ATOM 1815 N N . GLY A 1 240 ? 53.902 -12.560 -40.971 1.00 75.75 240 GLY A N 1
ATOM 1816 C CA . GLY A 1 240 ? 52.722 -12.824 -40.164 1.00 75.75 240 GLY A CA 1
ATOM 1817 C C . GLY A 1 240 ? 51.943 -11.541 -39.917 1.00 75.75 240 GLY A C 1
ATOM 1818 O O . GLY A 1 240 ? 52.452 -10.438 -40.105 1.00 75.75 240 GLY A O 1
ATOM 1819 N N . SER A 1 241 ? 50.701 -11.694 -39.482 1.00 76.81 241 SER A N 1
ATOM 1820 C CA . SER A 1 241 ? 49.843 -10.587 -39.072 1.00 76.81 241 SER A CA 1
ATOM 1821 C C . SER A 1 241 ? 49.390 -10.817 -37.637 1.00 76.81 241 SER A C 1
ATOM 1823 O O . SER A 1 241 ? 49.000 -11.933 -37.282 1.00 76.81 241 SER A O 1
ATOM 1825 N N . VAL A 1 242 ? 49.418 -9.768 -36.816 1.00 75.12 242 VAL A N 1
ATOM 1826 C CA . VAL A 1 242 ? 48.737 -9.754 -35.517 1.00 75.12 242 VAL A CA 1
ATOM 1827 C C . VAL A 1 242 ? 47.603 -8.748 -35.598 1.00 75.12 242 VAL A C 1
ATOM 1829 O O . VAL A 1 242 ? 47.820 -7.578 -35.910 1.00 75.12 242 VAL A O 1
ATOM 1832 N N . THR A 1 243 ? 46.401 -9.211 -35.282 1.00 68.31 243 THR A N 1
ATOM 1833 C CA . THR A 1 243 ? 45.215 -8.368 -35.145 1.00 68.31 243 THR A CA 1
ATOM 1834 C C . THR A 1 243 ? 44.917 -8.204 -33.661 1.00 68.31 243 THR A C 1
ATOM 1836 O O . THR A 1 243 ? 44.751 -9.198 -32.948 1.00 68.31 243 THR A O 1
ATOM 1839 N N . ILE A 1 244 ? 44.886 -6.961 -33.175 1.00 65.19 244 ILE A N 1
ATOM 1840 C CA . ILE A 1 244 ? 44.521 -6.642 -31.790 1.00 65.19 244 ILE A CA 1
ATOM 1841 C C . ILE A 1 244 ? 43.113 -6.035 -31.792 1.00 65.19 244 ILE A C 1
ATOM 1843 O O . ILE A 1 244 ? 42.901 -4.955 -32.338 1.00 65.19 244 ILE A O 1
ATOM 1847 N N . GLY A 1 245 ? 42.171 -6.734 -31.147 1.00 62.16 245 GLY A N 1
ATOM 1848 C CA . GLY A 1 245 ? 40.733 -6.438 -31.189 1.00 62.16 245 GLY A CA 1
ATOM 1849 C C . GLY A 1 245 ? 40.020 -7.284 -32.250 1.00 62.16 245 GLY A C 1
ATOM 1850 O O . GLY A 1 245 ? 40.555 -7.506 -33.327 1.00 62.16 245 GLY A O 1
ATOM 1851 N N . THR A 1 246 ? 38.834 -7.821 -31.949 1.00 62.41 246 THR A N 1
ATOM 1852 C CA . THR A 1 246 ? 38.160 -8.802 -32.829 1.00 62.41 246 THR A CA 1
ATOM 1853 C C . THR A 1 246 ? 36.960 -8.241 -33.592 1.00 62.41 246 THR A C 1
ATOM 1855 O O . THR A 1 246 ? 36.297 -8.995 -34.295 1.00 62.41 246 THR A O 1
ATOM 1858 N N . LYS A 1 247 ? 36.616 -6.952 -33.432 1.00 56.94 247 LYS A N 1
ATOM 1859 C CA . LYS A 1 247 ? 35.310 -6.357 -33.815 1.00 56.94 247 LYS A CA 1
ATOM 1860 C C . LYS A 1 247 ? 34.070 -7.074 -33.259 1.00 56.94 247 LYS A C 1
ATOM 1862 O O . LYS A 1 247 ? 32.958 -6.576 -33.418 1.00 56.94 247 LYS A O 1
ATOM 1867 N N . GLU A 1 248 ? 34.229 -8.201 -32.577 1.00 57.53 248 GLU A N 1
ATOM 1868 C CA . GLU A 1 248 ? 33.166 -8.822 -31.812 1.00 57.53 248 GLU A CA 1
ATOM 1869 C C . GLU A 1 248 ? 32.931 -7.963 -30.581 1.00 57.53 248 GLU A C 1
ATOM 1871 O O . GLU A 1 248 ? 33.871 -7.678 -29.845 1.00 57.53 248 GLU A O 1
ATOM 1876 N N . LEU A 1 249 ? 31.687 -7.517 -30.400 1.00 52.47 249 LEU A N 1
ATOM 1877 C CA . LEU A 1 249 ? 31.255 -6.696 -29.275 1.00 52.47 249 LEU A CA 1
ATOM 1878 C C . LEU A 1 249 ? 31.736 -7.349 -27.970 1.00 52.47 249 LEU A C 1
ATOM 1880 O O . LEU A 1 249 ? 31.121 -8.335 -27.546 1.00 52.47 249 LEU A O 1
ATOM 1884 N N . PRO A 1 250 ? 32.787 -6.838 -27.293 1.00 52.00 250 PRO A N 1
ATOM 1885 C CA . PRO A 1 250 ? 33.016 -7.272 -25.936 1.00 52.00 250 PRO A CA 1
ATOM 1886 C C . PRO A 1 250 ? 31.787 -6.783 -25.183 1.00 52.00 250 PRO A C 1
ATOM 1888 O O . PRO A 1 250 ? 31.494 -5.586 -25.178 1.00 52.00 250 PRO A O 1
ATOM 1891 N N . LEU A 1 251 ? 31.010 -7.714 -24.630 1.00 50.12 251 LEU A N 1
ATOM 1892 C CA . LEU A 1 251 ? 29.920 -7.387 -23.728 1.00 50.12 251 LEU A CA 1
ATOM 1893 C C . LEU A 1 251 ? 30.530 -6.486 -22.652 1.00 50.12 251 LEU A C 1
ATOM 1895 O O . LEU A 1 251 ? 31.283 -6.965 -21.805 1.00 50.12 251 LEU A O 1
ATOM 1899 N N . ILE A 1 252 ? 30.296 -5.175 -22.749 1.00 56.69 252 ILE A N 1
ATOM 1900 C CA . ILE A 1 252 ? 30.817 -4.214 -21.785 1.00 56.69 252 ILE A CA 1
ATOM 1901 C C . ILE A 1 252 ? 30.165 -4.606 -20.468 1.00 56.69 252 ILE A C 1
ATOM 1903 O O . ILE A 1 252 ? 28.966 -4.403 -20.280 1.00 56.69 252 ILE A O 1
ATOM 1907 N N . LEU A 1 253 ? 30.939 -5.245 -19.592 1.00 52.75 253 LEU A N 1
ATOM 1908 C CA . LEU A 1 253 ? 30.491 -5.602 -18.257 1.00 52.75 253 LEU A CA 1
ATOM 1909 C C . LEU A 1 253 ? 30.187 -4.280 -17.542 1.00 52.75 253 LEU A C 1
ATOM 1911 O O . LEU A 1 253 ? 31.103 -3.470 -17.370 1.00 52.75 253 LEU A O 1
ATOM 1915 N N . PRO A 1 254 ? 28.927 -4.003 -17.166 1.00 56.56 254 PRO A N 1
ATOM 1916 C CA . PRO A 1 254 ? 28.624 -2.772 -16.460 1.00 56.56 254 PRO A CA 1
ATOM 1917 C C . PRO A 1 254 ? 29.372 -2.771 -15.123 1.00 56.56 254 PRO A C 1
ATOM 1919 O O . PRO A 1 254 ? 29.355 -3.760 -14.391 1.00 56.56 254 PRO A O 1
ATOM 1922 N N . GLY A 1 255 ? 30.009 -1.643 -14.791 1.00 64.38 255 GLY A N 1
ATOM 1923 C CA . GLY A 1 255 ? 30.799 -1.464 -13.564 1.00 64.38 255 GLY A CA 1
ATOM 1924 C C . GLY A 1 255 ? 30.008 -1.605 -12.253 1.00 64.38 255 GLY A C 1
ATOM 1925 O O . GLY A 1 255 ? 30.606 -1.603 -11.183 1.00 64.38 255 GLY A O 1
ATOM 1926 N N . PHE A 1 256 ? 28.680 -1.756 -12.326 1.00 66.88 256 PHE A N 1
ATOM 1927 C CA . PHE A 1 256 ? 27.796 -2.146 -11.228 1.00 66.88 256 PHE A CA 1
ATOM 1928 C C . PHE A 1 256 ? 26.478 -2.704 -11.799 1.00 66.88 256 PHE A C 1
ATOM 1930 O O . PHE A 1 256 ? 25.826 -2.045 -12.610 1.00 66.88 256 PHE A O 1
ATOM 1937 N N . GLY A 1 257 ? 26.084 -3.917 -11.398 1.00 75.31 257 GLY A N 1
ATOM 1938 C CA . GLY A 1 257 ? 24.811 -4.527 -11.792 1.00 75.31 257 GLY A CA 1
ATOM 1939 C C . GLY A 1 257 ? 23.712 -4.228 -10.773 1.00 75.31 257 GLY A C 1
ATOM 1940 O O . GLY A 1 257 ? 23.895 -4.464 -9.581 1.00 75.31 257 GLY A O 1
ATOM 1941 N N . CYS A 1 258 ? 22.563 -3.738 -11.231 1.00 87.12 258 CYS A N 1
ATOM 1942 C CA . CYS A 1 258 ? 21.369 -3.583 -10.402 1.00 87.12 258 CYS A CA 1
ATOM 1943 C C . CYS A 1 258 ? 20.136 -4.130 -11.126 1.00 87.12 258 CYS A C 1
ATOM 1945 O O . CYS A 1 258 ? 20.091 -4.164 -12.356 1.00 87.12 258 CYS A O 1
ATOM 1947 N N . TYR A 1 259 ? 19.140 -4.560 -10.356 1.00 89.88 259 TYR A N 1
ATOM 1948 C CA . TYR A 1 259 ? 17.825 -4.901 -10.877 1.00 89.88 259 TYR A CA 1
ATOM 1949 C C . TYR A 1 259 ? 17.025 -3.618 -11.072 1.00 89.88 259 TYR A C 1
ATOM 1951 O O . TYR A 1 259 ? 16.926 -2.799 -10.151 1.00 89.88 259 TYR A O 1
ATOM 1959 N N . VAL A 1 260 ? 16.441 -3.463 -12.257 1.00 92.12 260 VAL A N 1
ATOM 1960 C CA . VAL A 1 260 ? 15.603 -2.317 -12.605 1.00 92.12 260 VAL A CA 1
ATOM 1961 C C . VAL A 1 260 ? 14.163 -2.792 -12.736 1.00 92.12 260 VAL A C 1
ATOM 1963 O O . VAL A 1 260 ? 13.865 -3.728 -13.476 1.00 92.12 260 VAL A O 1
ATOM 1966 N N . TRP A 1 261 ? 13.259 -2.138 -12.018 1.00 94.38 261 TRP A N 1
ATOM 1967 C CA . TRP A 1 261 ? 11.838 -2.464 -12.000 1.00 94.38 261 TRP A CA 1
ATOM 1968 C C . TRP A 1 261 ? 11.017 -1.229 -12.333 1.00 94.38 261 TRP A C 1
ATOM 1970 O O . TRP A 1 261 ? 11.282 -0.153 -11.809 1.00 94.38 261 TRP A O 1
ATOM 1980 N N . GLU A 1 262 ? 9.991 -1.386 -13.159 1.00 94.12 262 GLU A N 1
ATOM 1981 C CA . GLU A 1 262 ? 9.002 -0.343 -13.416 1.00 94.12 262 GLU A CA 1
ATOM 1982 C C . GLU A 1 262 ? 7.675 -0.718 -12.765 1.00 94.12 262 GLU A C 1
ATOM 1984 O O . GLU A 1 262 ? 7.175 -1.840 -12.924 1.00 94.12 262 GLU A O 1
ATOM 1989 N N . ARG A 1 263 ? 7.089 0.228 -12.034 1.00 94.06 263 ARG A N 1
ATOM 1990 C CA . ARG A 1 263 ? 5.757 0.051 -11.469 1.00 94.06 263 ARG A CA 1
ATOM 1991 C C . ARG A 1 263 ? 4.694 0.196 -12.557 1.00 94.06 263 ARG A C 1
ATOM 1993 O O . ARG A 1 263 ? 4.645 1.200 -13.251 1.00 94.06 263 ARG A O 1
ATOM 2000 N N . THR A 1 264 ? 3.786 -0.767 -12.643 1.00 91.19 264 THR A N 1
ATOM 2001 C CA . THR A 1 264 ? 2.726 -0.836 -13.669 1.00 91.19 264 THR A CA 1
ATOM 2002 C C . THR A 1 264 ? 1.307 -0.704 -13.111 1.00 91.19 264 THR A C 1
ATOM 2004 O O . THR A 1 264 ? 0.410 -0.317 -13.853 1.00 91.19 264 THR A O 1
ATOM 2007 N N . ALA A 1 265 ? 1.104 -0.970 -11.814 1.00 81.38 265 ALA A N 1
ATOM 2008 C CA . ALA A 1 265 ? -0.151 -0.739 -11.088 1.00 81.38 265 ALA A CA 1
ATOM 2009 C C . ALA A 1 265 ? 0.098 -0.552 -9.583 1.00 81.38 265 ALA A C 1
ATOM 2011 O O . ALA A 1 265 ? 1.175 -0.964 -9.091 1.00 81.38 265 ALA A O 1
#

Solvent-accessible surface area (backbone atoms only — not comparable to full-atom values): 17355 Å² total; per-residue (Å²): 129,87,81,86,85,58,93,39,68,70,56,58,59,47,76,45,74,79,70,89,86,54,94,56,61,68,57,44,53,50,51,19,49,51,45,44,52,51,40,72,75,48,76,86,45,78,61,84,82,80,68,49,70,68,58,60,64,42,43,74,43,45,56,38,79,41,70,65,35,79,92,75,62,39,72,47,30,40,29,37,40,60,75,86,70,86,77,68,52,56,29,46,36,84,58,86,73,53,75,68,50,46,72,75,33,88,59,64,40,74,21,69,65,51,51,48,40,70,78,51,34,73,69,33,76,46,75,36,82,66,82,73,65,55,35,80,78,72,70,53,64,39,64,44,83,53,87,86,82,91,75,89,64,48,76,47,63,51,97,88,68,53,71,50,75,37,63,86,80,69,66,92,65,80,78,66,75,54,71,88,73,53,67,64,54,74,44,77,48,63,54,75,61,66,70,77,53,71,78,81,63,81,71,83,82,75,87,75,86,87,84,86,89,83,90,80,89,76,98,65,87,87,70,88,78,80,65,76,60,82,60,77,84,52,67,66,66,53,71,52,72,52,68,52,59,80,78,63,79,72,78,76,75,68,96,70,82,64,49,36,32,34,28,76,77

Mean predicted aligned error: 20.11 Å

Secondary structure (DSSP, 8-state):
-PPP--SSGGG--TT-S--TTSS-HHHHHHHHHHHHHHHHHSTT--S---S-HHHHHHHHHH-EEE--BTTTTB--EEEE--TTTSS--EEEESSPPPHHHHHH-TT----HHHHHHHHS-TTPEEEES--S-THHHH--S-EEEE-S-----EEEE-TTS-EEEE-TT------PPPGGGS--EEEEEE------B---------------------------------PPPB----EEEEEE--SS------SS--EEEEE--

Sequence (265 aa):
MPVESATYISDLVPDWPVGASDFVKEGDDHIRGIKKCIQNTLPNIDGPVTGTPTQLNNLTSGFNFVAEDETQSRPPTWQAVDATDGSGFAAIQALTPTAAQYAAFPDLAITMRAVMNMMMPVGHVLMTSKAGNPSTWLGFGTWTERFGYLAASGNITDTDGVTGSYPLGQGKGYWHPHDSHLWDDSRDFSTESDGEHVHKTTVDIRNSDNGHYGDSGYGGTATTKTYTSDSEESAHVHKGSVTIGTKELPLILPGFGCYVWERTA

Nearest PDB structures (foldseek):
  6ov6-assembly1_A  TM=2.422E-01  e=4.014E+00  Bizionia argentinensis JUB59
  6zsc-assembly1_XS  TM=1.251E-01  e=4.783E+00  Homo sapiens